Protein AF-E3M6H9-F1 (afdb_monomer)

pLDDT: mean 83.56, std 19.45, range [28.72, 98.56]

Mean predicted aligned error: 9.91 Å

Nearest PDB structures (foldseek):
  7edr-assembly1_A  TM=8.026E-01  e=2.003E-19  Drosophila melanogaster
  8y8y-assembly1_A  TM=7.961E-01  e=5.128E-19  Homo sapiens
  8cis-assembly1_A  TM=8.009E-01  e=2.549E-18  Homo sapiens
  4rm8-assembly2_B  TM=7.879E-01  e=5.527E-18  Homo sapiens
  7byj-assembly1_A  TM=6.662E-01  e=2.025E-10  Homo sapiens

Foldseek 3Di:
DDDPPPPPPDPPAAWEWEQELVRDIDIGRADQQDFQLNVLVVVCVVLVHDPVLSLQKFKWAADPVRDIFTDDRRDRVQVVLVPDPDPRSYHYMYMAGLADDLALVVPDDLSSLVSLLSRLLVCQLVVLQADDLLLNLLLLLLQLLQPPLVDDLVCQLVSSCVSRVDPHDVVNCVPDPPVVSSVSSVVNNVVNSPDDNSVSSNVSLVSSSVFPSRAWDWAWWAWPVRAIWIFIAGQQFTFIAHPDPPDRSRDGQKGQGLVFFDDWDDDWQKIKTKGFDQPPDVPDPPRVPNICSVPCPVVVVVVPDPPDDDDDDDDDDPDDDGDIDMIMIGHPGSSSRVRSRVSNVSSSVVNVVVVVVVD

Solvent-accessible surface area (backbone atoms only — not comparable to full-atom values): 20680 Å² total; per-residue (Å²): 138,80,82,88,79,74,75,75,75,75,80,73,72,36,30,35,39,38,36,42,52,87,76,47,74,49,79,43,79,53,46,94,76,44,28,43,44,60,51,50,50,54,50,29,62,75,58,67,45,53,84,82,57,48,73,29,47,44,48,25,36,65,50,98,83,71,48,77,37,75,57,58,49,85,43,41,52,40,61,53,45,71,70,42,97,51,95,81,37,66,41,65,34,37,46,40,74,67,56,52,70,94,46,72,82,78,54,85,49,70,54,55,52,52,42,51,39,36,42,52,49,53,30,43,52,71,59,54,46,37,63,56,66,70,58,45,35,44,46,53,12,33,49,31,28,63,76,41,60,85,65,46,83,94,45,37,67,59,44,47,43,71,76,36,78,48,77,75,53,68,79,49,56,76,77,40,56,74,69,58,49,47,52,52,18,51,62,47,20,68,59,40,51,74,47,57,57,69,56,37,45,49,51,42,46,63,56,46,59,73,26,84,30,51,58,36,52,77,39,70,31,22,42,82,86,65,46,58,28,31,48,26,43,29,60,66,26,43,34,33,26,64,68,49,99,88,54,71,65,51,54,53,59,38,49,45,42,50,92,47,52,75,49,79,48,71,54,67,33,38,33,33,44,28,29,60,54,78,78,86,58,99,83,54,100,77,64,83,63,78,60,46,57,74,74,48,72,69,55,56,54,55,70,68,36,98,82,61,83,79,84,84,80,87,76,92,70,98,77,73,72,74,56,74,44,76,51,51,31,39,33,90,39,46,68,55,24,51,36,54,49,55,50,49,53,51,36,47,50,53,45,50,54,55,55,58,76,74,106

Radius of gyration: 24.36 Å; Cα contacts (8 Å, |Δi|>4): 522; chains: 1; bounding box: 45×106×65 Å

Structure (mmCIF, N/CA/C/O backbone):
data_AF-E3M6H9-F1
#
_entry.id   AF-E3M6H9-F1
#
loop_
_atom_site.group_PDB
_atom_site.id
_atom_site.type_symbol
_atom_site.label_atom_id
_atom_site.label_alt_id
_atom_site.label_comp_id
_atom_site.label_asym_id
_atom_site.label_entity_id
_atom_site.label_seq_id
_atom_site.pdbx_PDB_ins_code
_atom_site.Cartn_x
_atom_site.Cartn_y
_atom_site.Cartn_z
_atom_site.occupancy
_atom_site.B_iso_or_equiv
_atom_site.auth_seq_id
_atom_site.auth_comp_id
_atom_site.auth_asym_id
_atom_site.auth_atom_id
_atom_site.pdbx_PDB_model_num
ATOM 1 N N . MET A 1 1 ? 13.140 -62.092 0.049 1.00 37.16 1 MET A N 1
ATOM 2 C CA . MET A 1 1 ? 12.398 -61.365 1.098 1.00 37.16 1 MET A CA 1
ATOM 3 C C . MET A 1 1 ? 12.628 -59.885 0.862 1.00 37.16 1 MET A C 1
ATOM 5 O O . MET A 1 1 ? 13.724 -59.409 1.115 1.00 37.16 1 MET A O 1
ATOM 9 N N . GLY A 1 2 ? 11.665 -59.217 0.226 1.00 38.91 2 GLY A N 1
ATOM 10 C CA . GLY A 1 2 ? 11.700 -57.773 -0.004 1.00 38.91 2 GLY A CA 1
ATOM 11 C C . GLY A 1 2 ? 11.025 -57.068 1.165 1.00 38.91 2 GLY A C 1
ATOM 12 O O . GLY A 1 2 ? 9.954 -57.488 1.594 1.00 38.91 2 GLY A O 1
ATOM 13 N N . ASP A 1 3 ? 11.691 -56.054 1.693 1.00 38.50 3 ASP A N 1
ATOM 14 C CA . ASP A 1 3 ? 11.260 -55.252 2.833 1.00 38.50 3 ASP A CA 1
ATOM 15 C C . ASP A 1 3 ? 9.928 -54.521 2.520 1.00 38.50 3 ASP A C 1
ATOM 17 O O . ASP A 1 3 ? 9.874 -53.777 1.535 1.00 38.50 3 ASP A O 1
ATOM 21 N N . PRO A 1 4 ? 8.830 -54.723 3.282 1.00 45.41 4 PRO A N 1
ATOM 22 C CA . PRO A 1 4 ? 7.506 -54.201 2.929 1.00 45.41 4 PRO A CA 1
ATOM 23 C C . PRO A 1 4 ? 7.268 -52.738 3.347 1.00 45.41 4 PRO A C 1
ATOM 25 O O . PRO A 1 4 ? 6.178 -52.216 3.131 1.00 45.41 4 PRO A O 1
ATOM 28 N N . ASN A 1 5 ? 8.269 -52.037 3.890 1.00 42.00 5 ASN A N 1
ATOM 29 C CA . ASN A 1 5 ? 8.125 -50.669 4.405 1.00 42.00 5 ASN A CA 1
ATOM 30 C C . ASN A 1 5 ? 8.791 -49.589 3.536 1.00 42.00 5 ASN A C 1
ATOM 32 O O . ASN A 1 5 ? 9.413 -48.654 4.038 1.00 42.00 5 ASN A O 1
ATOM 36 N N . ARG A 1 6 ? 8.596 -49.646 2.213 1.00 39.31 6 ARG A N 1
ATOM 37 C CA . ARG A 1 6 ? 8.718 -48.443 1.372 1.00 39.31 6 ARG A CA 1
ATOM 38 C C . ARG A 1 6 ? 7.368 -47.731 1.347 1.00 39.31 6 ARG A C 1
ATOM 40 O O . ARG A 1 6 ? 6.597 -47.847 0.399 1.00 39.31 6 ARG A O 1
ATOM 47 N N . THR A 1 7 ? 7.078 -46.989 2.412 1.00 36.66 7 THR A N 1
ATOM 48 C CA . THR A 1 7 ? 6.058 -45.942 2.365 1.00 36.66 7 THR A CA 1
ATOM 49 C C . THR A 1 7 ? 6.482 -44.941 1.295 1.00 36.66 7 THR A C 1
ATOM 51 O O . THR A 1 7 ? 7.426 -44.170 1.456 1.00 36.66 7 THR A O 1
ATOM 54 N N . VAL A 1 8 ? 5.812 -45.004 0.145 1.00 38.44 8 VAL A N 1
ATOM 55 C CA . VAL A 1 8 ? 5.865 -43.967 -0.883 1.00 38.44 8 VAL A CA 1
ATOM 56 C C . VAL A 1 8 ? 5.484 -42.666 -0.185 1.00 38.44 8 VAL A C 1
ATOM 58 O O . VAL A 1 8 ? 4.338 -42.502 0.236 1.00 38.44 8 VAL A O 1
ATOM 61 N N . SER A 1 9 ? 6.443 -41.757 0.006 1.00 39.88 9 SER A N 1
ATOM 62 C CA . SER A 1 9 ? 6.119 -40.415 0.470 1.00 39.88 9 SER A CA 1
ATOM 63 C C . SER A 1 9 ? 5.212 -39.801 -0.591 1.00 39.88 9 SER A C 1
ATOM 65 O O . SER A 1 9 ? 5.613 -39.584 -1.734 1.00 39.88 9 SER A O 1
ATOM 67 N N . ALA A 1 10 ? 3.937 -39.607 -0.251 1.00 43.81 10 ALA A N 1
ATOM 68 C CA . ALA A 1 10 ? 3.003 -38.928 -1.130 1.00 43.81 10 ALA A CA 1
ATOM 69 C C . ALA A 1 10 ? 3.618 -37.570 -1.487 1.00 43.81 10 ALA A C 1
ATOM 71 O O . ALA A 1 10 ? 3.831 -36.738 -0.601 1.00 43.81 10 ALA A O 1
ATOM 72 N N . SER A 1 11 ? 3.955 -37.364 -2.764 1.00 55.62 11 SER A N 1
ATOM 73 C CA . SER A 1 11 ? 4.494 -36.100 -3.258 1.00 55.62 11 SER A CA 1
ATOM 74 C C . SER A 1 11 ? 3.488 -35.003 -2.916 1.00 55.62 11 SER A C 1
ATOM 76 O O . SER A 1 11 ? 2.417 -34.910 -3.527 1.00 55.62 11 SER A O 1
ATOM 78 N N . ARG A 1 12 ? 3.776 -34.226 -1.871 1.00 69.12 12 ARG A N 1
ATOM 79 C CA . ARG A 1 12 ? 2.863 -33.207 -1.363 1.00 69.12 12 ARG A CA 1
ATOM 80 C C . ARG A 1 12 ? 2.729 -32.158 -2.462 1.00 69.12 12 ARG A C 1
ATOM 82 O O . ARG A 1 12 ? 3.711 -31.504 -2.801 1.00 69.12 12 ARG A O 1
ATOM 89 N N . ARG A 1 13 ? 1.543 -32.060 -3.074 1.00 78.00 13 ARG A N 1
ATOM 90 C CA . ARG A 1 13 ? 1.301 -31.090 -4.151 1.00 78.00 13 ARG A CA 1
ATOM 91 C C . ARG A 1 13 ? 1.641 -29.686 -3.643 1.00 78.00 13 ARG A C 1
ATOM 93 O O . ARG A 1 13 ? 1.276 -29.385 -2.501 1.00 78.00 13 ARG A O 1
ATOM 100 N N . PRO A 1 14 ? 2.322 -28.855 -4.450 1.00 88.00 14 PRO A N 1
ATOM 101 C CA . PRO A 1 14 ? 2.662 -27.503 -4.043 1.00 88.00 14 PRO A CA 1
ATOM 102 C C . PRO A 1 14 ? 1.388 -26.703 -3.771 1.00 88.00 14 PRO A C 1
ATOM 104 O O . PRO A 1 14 ? 0.331 -26.962 -4.354 1.00 88.00 14 PRO A O 1
ATOM 107 N N . LYS A 1 15 ? 1.473 -25.755 -2.842 1.00 91.62 15 LYS A N 1
ATOM 108 C CA . LYS A 1 15 ? 0.324 -24.983 -2.359 1.00 91.62 15 LYS A CA 1
ATOM 109 C C . LYS A 1 15 ? 0.660 -23.502 -2.277 1.00 91.62 15 LYS A C 1
ATOM 111 O O . LYS A 1 15 ? 1.818 -23.150 -2.083 1.00 91.62 15 LYS A O 1
ATOM 116 N N . ALA A 1 16 ? -0.347 -22.646 -2.366 1.00 92.75 16 ALA A N 1
ATOM 117 C CA . ALA A 1 16 ? -0.243 -21.236 -2.025 1.00 92.75 16 ALA A CA 1
ATOM 118 C C . ALA A 1 16 ? -1.131 -20.920 -0.820 1.00 92.75 16 ALA A C 1
ATOM 120 O O . ALA A 1 16 ? -2.287 -21.329 -0.770 1.00 92.75 16 ALA A O 1
ATOM 121 N N . ILE A 1 17 ? -0.581 -20.180 0.136 1.00 94.56 17 ILE A N 1
ATOM 122 C CA . ILE A 1 17 ? -1.314 -19.554 1.231 1.00 94.56 17 ILE A CA 1
ATOM 123 C C . ILE A 1 17 ? -1.482 -18.090 0.847 1.00 94.56 17 ILE A C 1
ATOM 125 O O . ILE A 1 17 ? -0.493 -17.363 0.771 1.00 94.56 17 ILE A O 1
ATOM 129 N N . VAL A 1 18 ? -2.714 -17.657 0.598 1.00 96.44 18 VAL A N 1
ATOM 130 C CA . VAL A 1 18 ? -3.022 -16.255 0.300 1.00 96.44 18 VAL A CA 1
ATOM 131 C C . VAL A 1 18 ? -3.568 -15.605 1.561 1.00 96.44 18 VAL A C 1
ATOM 133 O O . VAL A 1 18 ? -4.616 -16.002 2.067 1.00 96.44 18 VAL A O 1
ATOM 136 N N . ARG A 1 19 ? -2.842 -14.613 2.071 1.00 96.31 19 ARG A N 1
ATOM 137 C CA . ARG A 1 19 ? -3.259 -13.761 3.186 1.00 96.31 19 ARG A CA 1
ATOM 138 C C . ARG A 1 19 ? -4.130 -12.639 2.640 1.00 96.31 19 ARG A C 1
ATOM 140 O O . ARG A 1 19 ? -3.670 -11.854 1.812 1.00 96.31 19 ARG A O 1
ATOM 147 N N . LEU A 1 20 ? -5.380 -12.600 3.075 1.00 96.25 20 LEU A N 1
ATOM 148 C CA . LEU A 1 20 ? -6.361 -11.603 2.671 1.00 96.25 20 LEU A CA 1
ATOM 149 C C . LEU A 1 20 ? -6.266 -10.360 3.562 1.00 96.25 20 LEU A C 1
ATOM 151 O O . LEU A 1 20 ? -5.686 -10.390 4.648 1.00 96.25 20 LEU A O 1
ATOM 155 N N . LEU A 1 21 ? -6.834 -9.255 3.080 1.00 95.19 21 LEU A N 1
ATOM 156 C CA . LEU A 1 21 ? -6.817 -7.973 3.791 1.00 95.19 21 LEU A CA 1
ATOM 157 C C . LEU A 1 21 ? -7.693 -7.983 5.048 1.00 95.19 21 LEU A C 1
ATOM 159 O O . LEU A 1 21 ? -7.389 -7.283 6.001 1.00 95.19 21 LEU A O 1
ATOM 163 N N . ASP A 1 22 ? -8.731 -8.814 5.092 1.00 89.94 22 ASP A N 1
ATOM 164 C CA . ASP A 1 22 ? -9.622 -8.996 6.244 1.00 89.94 22 ASP A CA 1
ATOM 165 C C . ASP A 1 22 ? -9.057 -9.953 7.314 1.00 89.94 22 ASP A C 1
ATOM 167 O O . ASP A 1 22 ? -9.807 -10.508 8.118 1.00 89.94 22 ASP A O 1
ATOM 171 N N . PHE A 1 23 ? -7.735 -10.161 7.315 1.00 87.50 23 PHE A N 1
ATOM 172 C CA . PHE A 1 23 ? -6.988 -11.065 8.198 1.00 87.50 23 PHE A CA 1
ATOM 173 C C . PHE A 1 23 ? -7.289 -12.559 8.015 1.00 87.50 23 PHE A C 1
ATOM 175 O O . PHE A 1 23 ? -6.741 -13.392 8.743 1.00 87.50 23 PHE A O 1
ATOM 182 N N . GLN A 1 24 ? -8.105 -12.932 7.028 1.00 93.19 24 GLN A N 1
ATOM 183 C CA . GLN A 1 24 ? -8.307 -14.331 6.682 1.00 93.19 24 GLN A CA 1
ATOM 184 C C . GLN A 1 24 ? -7.157 -14.873 5.831 1.00 93.19 24 GLN A C 1
ATOM 186 O O . GLN A 1 24 ? -6.379 -14.144 5.216 1.00 93.19 24 GLN A O 1
ATOM 191 N N . GLN A 1 25 ? -7.081 -16.197 5.746 1.00 94.81 25 GLN A N 1
ATOM 192 C CA . GLN A 1 25 ? -6.187 -16.885 4.825 1.00 94.81 25 GLN A CA 1
ATOM 193 C C . GLN A 1 25 ? -6.952 -17.934 4.026 1.00 94.81 25 GLN A C 1
ATOM 195 O O . GLN A 1 25 ? -7.886 -18.560 4.532 1.00 94.81 25 GLN A O 1
ATOM 200 N N . ILE A 1 26 ? -6.548 -18.122 2.775 1.00 94.44 26 ILE A N 1
ATOM 201 C CA . ILE A 1 26 ? -7.012 -19.221 1.930 1.00 94.44 26 ILE A CA 1
ATOM 202 C C . ILE A 1 26 ? -5.822 -20.074 1.513 1.00 94.44 26 ILE A C 1
ATOM 204 O O . ILE A 1 26 ? -4.750 -19.561 1.191 1.00 94.44 26 ILE A O 1
ATOM 208 N N . GLU A 1 27 ? -6.015 -21.386 1.531 1.00 94.44 27 GLU A N 1
ATOM 209 C CA . GLU A 1 27 ? -5.029 -22.351 1.064 1.00 94.44 27 GLU A CA 1
ATOM 210 C C . GLU A 1 27 ? -5.497 -22.918 -0.272 1.00 94.44 27 GLU A C 1
ATOM 212 O O . GLU A 1 27 ? -6.597 -23.460 -0.378 1.00 94.44 27 GLU A O 1
ATOM 217 N N . ILE A 1 28 ? -4.659 -22.789 -1.296 1.00 92.38 28 ILE A N 1
ATOM 218 C CA . ILE A 1 28 ? -4.958 -23.239 -2.652 1.00 92.38 28 ILE A CA 1
ATOM 219 C C . ILE A 1 28 ? -3.919 -24.271 -3.067 1.00 92.38 28 ILE A C 1
ATOM 221 O O . ILE A 1 28 ? -2.712 -24.044 -2.969 1.00 92.38 28 ILE A O 1
ATOM 225 N N . VAL A 1 29 ? -4.384 -25.419 -3.553 1.00 91.62 29 VAL A N 1
ATOM 226 C CA . VAL A 1 29 ? -3.511 -26.432 -4.153 1.00 91.62 29 VAL A CA 1
ATOM 227 C C . VAL A 1 29 ? -3.170 -26.002 -5.575 1.00 91.62 29 VAL A C 1
ATOM 229 O O . VAL A 1 29 ? -4.063 -25.750 -6.381 1.00 91.62 29 VAL A O 1
ATOM 232 N N . LEU A 1 30 ? -1.879 -25.930 -5.891 1.00 90.56 30 LEU A N 1
ATOM 233 C CA . LEU A 1 30 ? -1.413 -25.432 -7.179 1.00 90.56 30 LEU A CA 1
ATOM 234 C C . LEU A 1 30 ? -1.476 -26.526 -8.247 1.00 90.56 30 LEU A C 1
ATOM 236 O O . LEU A 1 30 ? -0.983 -27.640 -8.053 1.00 90.56 30 LEU A O 1
ATOM 240 N N . HIS A 1 31 ? -2.040 -26.177 -9.401 1.00 88.00 31 HIS A N 1
ATOM 241 C CA . HIS A 1 31 ? -1.965 -26.960 -10.633 1.00 88.00 31 HIS A CA 1
ATOM 242 C C . HIS A 1 31 ? -1.252 -26.156 -11.729 1.00 88.00 31 HIS A C 1
ATOM 244 O O . HIS A 1 31 ? -1.144 -24.934 -11.647 1.00 88.00 31 HIS A O 1
ATOM 250 N N . SER A 1 32 ? -0.790 -26.832 -12.782 1.00 86.88 32 SER A N 1
ATOM 251 C CA . SER A 1 32 ? 0.106 -26.278 -13.816 1.00 86.88 32 SER A CA 1
ATOM 252 C C . SER A 1 32 ? -0.463 -25.139 -14.674 1.00 86.88 32 SER A C 1
ATOM 254 O O . SER A 1 32 ? 0.246 -24.598 -15.511 1.00 86.88 32 SER A O 1
ATOM 256 N N . ARG A 1 33 ? -1.741 -24.790 -14.506 1.00 91.06 33 ARG A N 1
ATOM 257 C CA . ARG A 1 33 ? -2.425 -23.725 -15.262 1.00 91.06 33 ARG A CA 1
ATOM 258 C C . ARG A 1 33 ? -3.022 -22.643 -14.369 1.00 91.06 33 ARG A C 1
ATOM 260 O O . ARG A 1 33 ? -3.676 -21.751 -14.886 1.00 91.06 33 ARG A O 1
ATOM 267 N N . LEU A 1 34 ? -2.859 -22.751 -13.049 1.00 93.75 34 LEU A N 1
ATOM 268 C CA . LEU A 1 34 ? -3.463 -21.798 -12.129 1.00 93.75 34 LEU A CA 1
ATOM 269 C C . LEU A 1 34 ? -2.709 -20.472 -12.215 1.00 93.75 34 LEU A C 1
ATOM 271 O O . LEU A 1 34 ? -1.556 -20.386 -11.773 1.00 93.75 34 LEU A O 1
ATOM 275 N N . SER A 1 35 ? -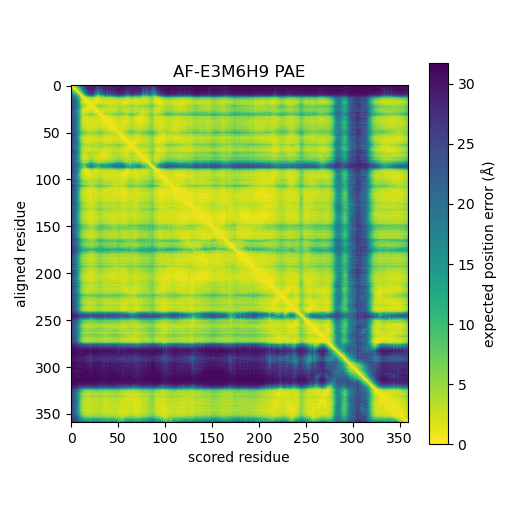3.362 -19.469 -12.790 1.00 95.56 35 SER A N 1
ATOM 276 C CA . SER A 1 35 ? -2.818 -18.123 -12.899 1.00 95.56 35 SER A CA 1
ATOM 277 C C . SER A 1 35 ? -3.119 -17.292 -11.651 1.00 95.56 35 SER A C 1
ATOM 279 O O . SER A 1 35 ? -3.989 -17.624 -10.840 1.00 95.56 35 SER A O 1
ATOM 281 N N . VAL A 1 36 ? -2.402 -16.184 -11.490 1.00 95.06 36 VAL A N 1
ATOM 282 C CA . VAL A 1 36 ? -2.691 -15.186 -10.452 1.00 95.06 36 VAL A CA 1
ATOM 283 C C . VAL A 1 36 ? -4.066 -14.557 -10.666 1.00 95.06 36 VAL A C 1
ATOM 285 O O . VAL A 1 36 ? -4.767 -14.306 -9.687 1.00 95.06 36 VAL A O 1
ATOM 288 N N . GLU A 1 37 ? -4.476 -14.346 -11.918 1.00 95.38 37 GLU A N 1
ATOM 289 C CA . GLU A 1 37 ? -5.798 -13.814 -12.257 1.00 95.38 37 GLU A CA 1
ATOM 290 C C . GLU A 1 37 ? -6.934 -14.736 -11.786 1.00 95.38 37 GLU A C 1
ATOM 292 O O . GLU A 1 37 ? -7.912 -14.265 -11.207 1.00 95.38 37 GLU A O 1
ATOM 297 N N . ASP A 1 38 ? -6.782 -16.054 -11.942 1.00 95.00 38 ASP A N 1
ATOM 298 C CA . ASP A 1 38 ? -7.775 -17.022 -11.459 1.00 95.00 38 ASP A CA 1
ATOM 299 C C . ASP A 1 38 ? -7.912 -16.984 -9.932 1.00 95.00 38 ASP A C 1
ATOM 301 O O . ASP A 1 38 ? -9.019 -17.046 -9.394 1.00 95.00 38 ASP A O 1
ATOM 305 N N . VAL A 1 39 ? -6.790 -16.831 -9.221 1.00 95.25 39 VAL A N 1
ATOM 306 C CA . VAL A 1 39 ? -6.804 -16.680 -7.761 1.00 95.25 39 VAL A CA 1
ATOM 307 C C . VAL A 1 39 ? -7.423 -15.348 -7.347 1.00 95.25 39 VAL A C 1
ATOM 309 O O . VAL A 1 39 ? -8.196 -15.319 -6.394 1.00 95.25 39 VAL A O 1
ATOM 312 N N . LEU A 1 40 ? -7.137 -14.255 -8.058 1.00 95.19 40 LEU A N 1
ATOM 313 C CA . LEU A 1 40 ? -7.762 -12.955 -7.801 1.00 95.19 40 LEU A CA 1
ATOM 314 C C . LEU A 1 40 ? -9.279 -12.997 -7.997 1.00 95.19 40 LEU A C 1
ATOM 316 O O . LEU A 1 40 ? -10.003 -12.413 -7.191 1.00 95.19 40 LEU A O 1
ATOM 320 N N . ARG A 1 41 ? -9.770 -13.722 -9.008 1.00 94.19 41 ARG A N 1
ATOM 321 C CA . ARG A 1 41 ? -11.209 -13.931 -9.225 1.00 94.19 41 ARG A CA 1
ATOM 322 C C . ARG A 1 41 ? -11.848 -14.661 -8.042 1.00 94.19 41 ARG A C 1
ATOM 324 O O . ARG A 1 41 ? -12.826 -14.170 -7.488 1.00 94.19 41 ARG A O 1
ATOM 331 N N . LEU A 1 42 ? -11.229 -15.750 -7.581 1.00 93.94 42 LEU A N 1
ATOM 332 C CA . LEU A 1 42 ? -11.685 -16.499 -6.403 1.00 93.94 42 LEU A CA 1
ATOM 333 C C . LEU A 1 42 ? -11.669 -15.646 -5.123 1.00 93.94 42 LEU A C 1
ATOM 335 O O . LEU A 1 42 ? -12.593 -15.713 -4.314 1.00 93.94 42 LEU A O 1
ATOM 339 N N . VAL A 1 43 ? -10.629 -14.830 -4.931 1.00 94.75 43 VAL A N 1
ATOM 340 C CA . VAL A 1 43 ? -10.551 -13.884 -3.807 1.00 94.75 43 VAL A CA 1
ATOM 341 C C . VAL A 1 43 ? -11.652 -12.826 -3.898 1.00 94.75 43 VAL A C 1
ATOM 343 O O . VAL A 1 43 ? -12.273 -12.522 -2.883 1.00 94.75 43 VAL A O 1
ATOM 346 N N . SER A 1 44 ? -11.929 -12.303 -5.094 1.00 94.00 44 SER A N 1
ATOM 347 C CA . SER A 1 44 ? -12.968 -11.289 -5.312 1.00 94.00 44 SER A CA 1
ATOM 348 C C . SER A 1 44 ? -14.361 -11.824 -4.996 1.00 94.00 44 SER A C 1
ATOM 350 O O . SER A 1 44 ? -15.126 -11.150 -4.313 1.00 94.00 44 SER A O 1
ATOM 352 N N . GLU A 1 45 ? -14.664 -13.054 -5.419 1.00 92.50 45 GLU A N 1
ATOM 353 C CA . GLU A 1 45 ? -15.920 -13.734 -5.086 1.00 92.50 45 GLU A CA 1
ATOM 354 C C . GLU A 1 45 ? -16.053 -13.949 -3.575 1.00 92.50 45 GLU A C 1
ATOM 356 O O . GLU A 1 45 ? -17.084 -13.625 -2.990 1.00 92.50 45 GLU A O 1
ATOM 361 N N . LYS A 1 46 ? -14.988 -14.431 -2.918 1.00 92.62 46 LYS A N 1
ATOM 362 C CA . LYS A 1 46 ? -14.984 -14.665 -1.467 1.00 92.62 46 LYS A CA 1
ATOM 363 C C . LYS A 1 46 ? -15.182 -13.379 -0.655 1.00 92.62 46 LYS A C 1
ATOM 365 O O . LYS A 1 46 ? -15.767 -13.429 0.423 1.00 92.62 46 LYS A O 1
ATOM 370 N N . LEU A 1 47 ? -14.649 -12.259 -1.136 1.00 92.88 47 LEU A N 1
ATOM 371 C CA . LEU A 1 47 ? -14.724 -10.956 -0.471 1.00 92.88 47 LEU A CA 1
ATOM 372 C C . LEU A 1 47 ? -15.944 -10.126 -0.909 1.00 92.88 47 LEU A C 1
ATOM 374 O O . LEU A 1 47 ? -16.042 -8.961 -0.524 1.00 92.88 47 LEU A O 1
ATOM 378 N N . GLU A 1 48 ? -16.855 -10.713 -1.697 1.00 91.94 48 GLU A N 1
ATOM 379 C CA . GLU A 1 48 ? -18.073 -10.067 -2.208 1.00 91.94 48 GLU A CA 1
ATOM 380 C C . GLU A 1 48 ? -17.775 -8.734 -2.919 1.00 91.94 48 GLU A C 1
ATOM 382 O O . GLU A 1 48 ? -18.485 -7.737 -2.764 1.00 91.94 48 GLU A O 1
ATOM 387 N N . LEU A 1 49 ? -16.681 -8.699 -3.686 1.00 91.44 49 LEU A N 1
ATOM 388 C CA . LEU A 1 49 ? -16.285 -7.519 -4.445 1.00 91.44 49 LEU A CA 1
ATOM 389 C C . LEU A 1 49 ? -17.122 -7.385 -5.713 1.00 91.44 49 LEU A C 1
ATOM 391 O O . LEU A 1 49 ? -17.410 -8.362 -6.407 1.00 91.44 49 LEU A O 1
ATOM 395 N N . SER A 1 50 ? -17.470 -6.146 -6.053 1.00 89.12 50 SER A N 1
ATOM 396 C CA . SER A 1 50 ? -18.060 -5.858 -7.354 1.00 89.12 50 SER A CA 1
ATOM 397 C C . SER A 1 50 ? -17.030 -6.103 -8.461 1.00 89.12 50 SER A C 1
ATOM 399 O O . SER A 1 50 ? -15.823 -5.925 -8.273 1.00 89.12 50 SER A O 1
ATOM 401 N N . PHE A 1 51 ? -17.507 -6.467 -9.652 1.00 84.81 51 PHE A N 1
ATOM 402 C CA . PHE A 1 51 ? -16.631 -6.651 -10.812 1.00 84.81 51 PHE A CA 1
ATOM 403 C C . PHE A 1 51 ? -15.846 -5.375 -11.158 1.00 84.81 51 PHE A C 1
ATOM 405 O O . PHE A 1 51 ? -14.703 -5.459 -11.590 1.00 84.81 51 PHE A O 1
ATOM 412 N N . SER A 1 52 ? -16.432 -4.193 -10.936 1.00 86.44 52 SER A N 1
ATOM 413 C CA . SER A 1 52 ? -15.744 -2.918 -11.153 1.00 86.44 52 SER A CA 1
ATOM 414 C C . SER A 1 52 ? -14.639 -2.659 -10.134 1.00 86.44 52 SER A C 1
ATOM 416 O O . SER A 1 52 ? -13.659 -2.011 -10.478 1.00 86.44 52 SER A O 1
ATOM 418 N N . ASP A 1 53 ? -14.776 -3.131 -8.895 1.00 90.12 53 ASP A N 1
ATOM 419 C CA . ASP A 1 53 ? -13.830 -2.815 -7.823 1.00 90.12 53 ASP A CA 1
ATOM 420 C C . ASP A 1 53 ? -12.695 -3.840 -7.716 1.00 90.12 53 ASP A C 1
ATOM 422 O O . ASP A 1 53 ? -11.648 -3.532 -7.146 1.00 90.12 53 ASP A O 1
ATOM 426 N N . SER A 1 54 ? -12.849 -5.036 -8.297 1.00 90.31 54 SER A N 1
ATOM 427 C CA . SER A 1 54 ? -11.796 -6.065 -8.303 1.00 90.31 54 SER A CA 1
ATOM 428 C C . SER A 1 54 ? -10.485 -5.559 -8.919 1.00 90.31 54 SER A C 1
ATOM 430 O O . SER A 1 54 ? -9.407 -5.957 -8.478 1.00 90.31 54 SER A O 1
ATOM 432 N N . GLN A 1 55 ? -10.565 -4.613 -9.864 1.00 91.38 55 GLN A N 1
ATOM 433 C CA . GLN A 1 55 ? -9.403 -3.993 -10.502 1.00 91.38 55 GLN A CA 1
ATOM 434 C C . GLN A 1 55 ? -8.469 -3.297 -9.504 1.00 91.38 55 GLN A C 1
ATOM 436 O O . GLN A 1 55 ? -7.270 -3.239 -9.754 1.00 91.38 55 GLN A O 1
ATOM 441 N N . TYR A 1 56 ? -8.984 -2.792 -8.371 1.00 95.31 56 TYR A N 1
ATOM 442 C CA . TYR A 1 56 ? -8.177 -2.083 -7.373 1.00 95.31 56 TYR A CA 1
ATOM 443 C C . TYR A 1 56 ? -7.180 -2.994 -6.662 1.00 95.31 56 TYR A C 1
ATOM 445 O O . TYR A 1 56 ? -6.224 -2.496 -6.063 1.00 95.31 56 TYR A O 1
ATOM 453 N N . PHE A 1 57 ? -7.378 -4.310 -6.713 1.00 96.19 57 PHE A N 1
ATOM 454 C CA . PHE A 1 57 ? -6.641 -5.267 -5.906 1.00 96.19 57 PHE A CA 1
ATOM 455 C C . PHE A 1 57 ? -5.653 -6.094 -6.721 1.00 96.19 57 PHE A C 1
ATOM 457 O O . PHE A 1 57 ? -5.800 -6.311 -7.920 1.00 96.19 57 PHE A O 1
ATOM 464 N N . CYS A 1 58 ? -4.605 -6.567 -6.052 1.00 96.56 58 CYS A N 1
ATOM 465 C CA . CYS A 1 58 ? -3.625 -7.457 -6.654 1.00 96.56 58 CYS A CA 1
ATOM 466 C C . CYS A 1 58 ? -2.957 -8.338 -5.593 1.00 96.56 58 CYS A C 1
ATOM 468 O O . CYS A 1 58 ? -3.022 -8.059 -4.392 1.00 96.56 58 CYS A O 1
ATOM 470 N N . LEU A 1 59 ? -2.284 -9.396 -6.045 1.00 96.75 59 LEU A N 1
ATOM 471 C CA . LEU A 1 59 ? -1.451 -10.241 -5.200 1.00 96.75 59 LEU A CA 1
ATOM 472 C C . LEU A 1 59 ? 0.018 -9.840 -5.314 1.00 96.75 59 LEU A C 1
ATOM 474 O O . LEU A 1 59 ? 0.504 -9.406 -6.362 1.00 96.75 59 LEU A O 1
ATOM 478 N N . GLY A 1 60 ? 0.746 -10.047 -4.228 1.00 95.56 60 GLY A N 1
ATOM 479 C CA . GLY A 1 60 ? 2.197 -10.004 -4.227 1.00 95.56 60 GLY A CA 1
ATOM 480 C C . GLY A 1 60 ? 2.790 -11.002 -3.251 1.00 95.56 60 GLY A C 1
ATOM 481 O O . GLY A 1 60 ? 2.074 -11.703 -2.537 1.00 95.56 60 GLY A O 1
ATOM 482 N N . PHE A 1 61 ? 4.112 -11.070 -3.231 1.00 93.50 61 PHE A N 1
ATOM 483 C CA . PHE A 1 61 ? 4.864 -11.834 -2.245 1.00 93.50 61 PHE A CA 1
ATOM 484 C C . PHE A 1 61 ? 6.026 -10.997 -1.721 1.00 93.50 61 PHE A C 1
ATOM 486 O O . PHE A 1 61 ? 6.488 -10.068 -2.383 1.00 93.50 61 PHE A O 1
ATOM 493 N N . THR A 1 62 ? 6.509 -11.348 -0.538 1.00 91.88 62 THR A N 1
ATOM 494 C CA . THR A 1 62 ? 7.710 -10.751 0.042 1.00 91.88 62 THR A CA 1
ATOM 495 C C . THR A 1 62 ? 8.855 -11.749 -0.075 1.00 91.88 62 THR A C 1
ATOM 497 O O . THR A 1 62 ? 8.685 -12.919 0.271 1.00 91.88 62 THR A O 1
ATOM 500 N N . ASP A 1 63 ? 9.997 -11.310 -0.605 1.00 88.88 63 ASP A N 1
ATOM 501 C CA . ASP A 1 63 ? 11.194 -12.144 -0.707 1.00 88.88 63 ASP A CA 1
ATOM 502 C C . ASP A 1 63 ? 11.911 -12.296 0.651 1.00 88.88 63 ASP A C 1
ATOM 504 O O . ASP A 1 63 ? 11.547 -11.696 1.664 1.00 88.88 63 ASP A O 1
ATOM 508 N N . ASN A 1 64 ? 12.976 -13.097 0.678 1.00 86.56 64 ASN A N 1
ATOM 509 C CA . ASN A 1 64 ? 13.768 -13.323 1.892 1.00 86.56 64 ASN A CA 1
ATOM 510 C C . ASN A 1 64 ? 14.557 -12.078 2.347 1.00 86.56 64 ASN A C 1
ATOM 512 O O . ASN A 1 64 ? 15.134 -12.085 3.432 1.00 86.56 64 ASN A O 1
ATOM 516 N N . LEU A 1 65 ? 14.620 -11.034 1.515 1.00 89.00 65 LEU A N 1
ATOM 517 C CA . LEU A 1 65 ? 15.247 -9.747 1.807 1.00 89.00 65 LEU A CA 1
ATOM 518 C C . LEU A 1 65 ? 14.215 -8.703 2.269 1.00 89.00 65 LEU A C 1
ATOM 520 O O . LEU A 1 65 ? 14.562 -7.533 2.412 1.00 89.00 65 LEU A O 1
ATOM 524 N N . ASN A 1 66 ? 12.969 -9.118 2.527 1.00 89.19 66 ASN A N 1
ATOM 525 C CA . ASN A 1 66 ? 11.837 -8.260 2.873 1.00 89.19 66 ASN A CA 1
ATOM 526 C C . ASN A 1 66 ? 11.438 -7.253 1.781 1.00 89.19 66 ASN A C 1
ATOM 528 O O . ASN A 1 66 ? 10.777 -6.255 2.070 1.00 89.19 66 ASN A O 1
ATOM 532 N N . HIS A 1 67 ? 11.771 -7.516 0.518 1.00 91.00 67 HIS A N 1
ATOM 533 C CA . HIS A 1 67 ? 11.255 -6.739 -0.600 1.00 91.00 67 HIS A CA 1
ATOM 534 C C . HIS A 1 67 ? 9.915 -7.291 -1.069 1.00 91.00 67 HIS A C 1
ATOM 536 O O . HIS A 1 67 ? 9.746 -8.492 -1.280 1.00 91.00 67 HIS A O 1
ATOM 542 N N . PHE A 1 68 ? 8.957 -6.391 -1.261 1.00 93.06 68 PHE A N 1
ATOM 543 C CA . PHE A 1 68 ? 7.649 -6.737 -1.790 1.00 93.06 68 PHE A CA 1
ATOM 544 C C . PHE A 1 68 ? 7.651 -6.750 -3.323 1.00 93.06 68 PHE A C 1
ATOM 546 O O . PHE A 1 68 ? 8.120 -5.806 -3.964 1.00 93.06 68 PHE A O 1
ATOM 553 N N . HIS A 1 69 ? 7.055 -7.789 -3.905 1.00 94.25 69 HIS A N 1
ATOM 554 C CA . HIS A 1 69 ? 6.965 -8.027 -5.339 1.00 94.25 69 HIS A CA 1
ATOM 555 C C . HIS A 1 69 ? 5.515 -8.227 -5.772 1.00 94.25 69 HIS A C 1
ATOM 557 O O . HIS A 1 69 ? 4.851 -9.161 -5.325 1.00 94.25 69 HIS A O 1
ATOM 563 N N . TRP A 1 70 ? 5.030 -7.370 -6.673 1.00 95.56 70 TRP A N 1
ATOM 564 C CA . TRP A 1 70 ? 3.732 -7.560 -7.319 1.00 95.56 70 TRP A CA 1
ATOM 565 C C . TRP A 1 70 ? 3.773 -8.731 -8.292 1.00 95.56 70 TRP A C 1
ATOM 567 O O . TRP A 1 70 ? 4.761 -8.923 -9.006 1.00 95.56 70 TRP A O 1
ATOM 577 N N . LEU A 1 71 ? 2.667 -9.463 -8.361 1.00 94.38 71 LEU A N 1
ATOM 578 C CA . LEU A 1 71 ? 2.457 -10.493 -9.362 1.00 94.38 71 LEU A CA 1
ATOM 579 C C . LEU A 1 71 ? 1.589 -9.960 -10.497 1.00 94.38 71 LEU A C 1
ATOM 581 O O . LEU A 1 71 ? 0.605 -9.259 -10.272 1.00 94.38 71 LEU A O 1
ATOM 585 N N . ASP A 1 72 ? 1.976 -10.286 -11.726 1.00 91.44 72 ASP A N 1
ATOM 586 C CA . ASP A 1 72 ? 1.130 -10.047 -12.890 1.00 91.44 72 ASP A CA 1
ATOM 587 C C . ASP A 1 72 ? 0.063 -11.145 -13.001 1.00 91.44 72 ASP A C 1
ATOM 589 O O . ASP A 1 72 ? 0.315 -12.288 -12.616 1.00 91.44 72 ASP A O 1
ATOM 593 N N . GLY A 1 73 ? -1.112 -10.810 -13.540 1.00 90.31 73 GLY A N 1
ATOM 594 C CA . GLY A 1 73 ? -2.247 -11.736 -13.644 1.00 90.31 73 GLY A CA 1
ATOM 595 C C . GLY A 1 73 ? -1.911 -12.996 -14.446 1.00 90.31 73 GLY A C 1
ATOM 596 O O . GLY A 1 73 ? -2.341 -14.090 -14.087 1.00 90.31 73 GLY A O 1
ATOM 597 N N . SER A 1 74 ? -1.048 -12.850 -15.457 1.00 92.62 74 SER A N 1
ATOM 598 C CA . SER A 1 74 ? -0.594 -13.931 -16.339 1.00 92.62 74 SER A CA 1
ATOM 599 C C . SER A 1 74 ? 0.361 -14.938 -15.683 1.00 92.62 74 SER A C 1
ATOM 601 O O . SER A 1 74 ? 0.633 -15.995 -16.257 1.00 92.62 74 SER A O 1
ATOM 603 N N . VAL A 1 75 ? 0.895 -14.636 -14.493 1.00 92.56 75 VAL A N 1
ATOM 604 C CA . VAL A 1 75 ? 1.881 -15.496 -13.828 1.00 92.56 75 VAL A CA 1
ATOM 605 C C . VAL A 1 75 ? 1.232 -16.803 -13.392 1.00 92.56 75 VAL A C 1
ATOM 607 O O . VAL A 1 75 ? 0.255 -16.812 -12.644 1.00 92.56 75 VAL A O 1
ATOM 610 N N . ILE A 1 76 ? 1.835 -17.919 -13.800 1.00 93.25 76 ILE A N 1
ATOM 611 C CA . ILE A 1 76 ? 1.454 -19.253 -13.342 1.00 93.25 76 ILE A CA 1
ATOM 612 C C . ILE A 1 76 ? 2.105 -19.528 -11.985 1.00 93.25 76 ILE A C 1
ATOM 614 O O . ILE A 1 76 ? 3.330 -19.536 -11.841 1.00 93.25 76 ILE A O 1
ATOM 618 N N . LEU A 1 77 ? 1.278 -19.782 -10.969 1.00 90.12 77 LEU A N 1
ATOM 619 C CA . LEU A 1 77 ? 1.744 -19.950 -9.589 1.00 90.12 77 LEU A CA 1
ATOM 620 C C . LEU A 1 77 ? 2.607 -21.199 -9.393 1.00 90.12 77 LEU A C 1
ATOM 622 O O . LEU A 1 77 ? 3.497 -21.208 -8.544 1.00 90.12 77 LEU A O 1
ATOM 626 N N . TYR A 1 78 ? 2.356 -22.249 -10.178 1.00 87.12 78 TYR A N 1
ATOM 627 C CA . TYR A 1 78 ? 3.156 -23.471 -10.144 1.00 87.12 78 TYR A CA 1
ATOM 628 C C . TYR A 1 78 ? 4.620 -23.198 -10.532 1.00 87.12 78 TYR A C 1
ATOM 630 O O . TYR A 1 78 ? 5.535 -23.613 -9.818 1.00 87.12 78 TYR A O 1
ATOM 638 N N . ASP A 1 79 ? 4.836 -22.431 -11.604 1.00 86.38 79 ASP A N 1
ATOM 639 C CA . ASP A 1 79 ? 6.170 -22.062 -12.090 1.00 86.38 79 ASP A CA 1
ATOM 640 C C . ASP A 1 79 ? 6.867 -21.109 -11.118 1.00 86.38 79 ASP A C 1
ATOM 642 O O . ASP A 1 79 ? 8.064 -21.237 -10.851 1.00 86.38 79 ASP A O 1
ATOM 646 N N . LEU A 1 80 ? 6.100 -20.194 -10.518 1.00 85.88 80 LEU A N 1
ATOM 647 C CA . LEU A 1 80 ? 6.601 -19.309 -9.474 1.00 85.88 80 LEU A CA 1
ATOM 648 C C . LEU A 1 80 ? 7.127 -20.109 -8.275 1.00 85.88 80 LEU A C 1
ATOM 650 O O . LEU A 1 80 ? 8.246 -19.860 -7.831 1.00 85.88 80 LEU A O 1
ATOM 654 N N . VAL A 1 81 ? 6.389 -21.116 -7.794 1.00 84.06 81 VAL A N 1
ATOM 655 C CA . VAL A 1 81 ? 6.875 -21.995 -6.716 1.00 84.06 81 VAL A CA 1
ATOM 656 C C . VAL A 1 81 ? 8.126 -22.759 -7.124 1.00 84.06 81 VAL A C 1
ATOM 658 O O . VAL A 1 81 ? 9.063 -22.821 -6.332 1.00 84.06 81 VAL A O 1
ATOM 661 N N . ALA A 1 82 ? 8.176 -23.296 -8.343 1.00 77.62 82 ALA A N 1
ATOM 662 C CA . ALA A 1 82 ? 9.356 -24.001 -8.839 1.00 77.62 82 ALA A CA 1
ATOM 663 C C . ALA A 1 82 ? 10.597 -23.092 -8.922 1.00 77.62 82 ALA A C 1
ATOM 665 O O . ALA A 1 82 ? 11.715 -23.555 -8.708 1.00 77.62 82 ALA A O 1
ATOM 666 N N . SER A 1 83 ? 10.402 -21.797 -9.195 1.00 76.00 83 SER A N 1
ATOM 667 C CA . SER A 1 83 ? 11.481 -20.802 -9.223 1.00 76.00 83 SER A CA 1
ATOM 668 C C . SER A 1 83 ? 11.961 -20.378 -7.832 1.00 76.00 83 SER A C 1
ATOM 670 O O . SER A 1 83 ? 13.092 -19.917 -7.677 1.00 76.00 83 SER A O 1
ATOM 672 N N . THR A 1 84 ? 11.122 -20.538 -6.805 1.00 71.12 84 THR A N 1
ATOM 673 C CA . THR A 1 84 ? 11.536 -20.306 -5.423 1.00 71.12 84 THR A CA 1
ATOM 674 C C . THR A 1 84 ? 12.303 -21.521 -4.914 1.00 71.12 84 THR A C 1
ATOM 676 O O . THR A 1 84 ? 11.812 -22.643 -5.001 1.00 71.12 84 THR A O 1
ATOM 679 N N . SER A 1 85 ? 13.483 -21.315 -4.323 1.00 62.91 85 SER A N 1
ATOM 680 C CA . SER A 1 85 ? 14.267 -22.361 -3.643 1.00 62.91 85 SER A CA 1
ATOM 681 C C . SER A 1 85 ? 13.594 -22.830 -2.342 1.00 62.91 85 SER A C 1
ATOM 683 O O . SER A 1 85 ? 14.205 -22.830 -1.275 1.00 62.91 85 SER A O 1
ATOM 685 N N . ASN A 1 86 ? 12.301 -23.155 -2.394 1.00 66.31 86 ASN A N 1
ATOM 686 C CA . ASN A 1 86 ? 11.480 -23.495 -1.249 1.00 66.31 86 ASN A CA 1
ATOM 687 C C . ASN A 1 86 ? 11.279 -25.016 -1.170 1.00 66.31 86 ASN A C 1
ATOM 689 O O . ASN A 1 86 ? 10.439 -25.568 -1.886 1.00 66.31 86 ASN A O 1
ATOM 693 N N . PRO A 1 87 ? 11.972 -25.705 -0.248 1.00 55.66 87 PRO A N 1
ATOM 694 C CA . PRO A 1 87 ? 11.900 -27.159 -0.125 1.00 55.66 87 PRO A CA 1
ATOM 695 C C . PRO A 1 87 ? 10.517 -27.672 0.315 1.00 55.66 87 PRO A C 1
ATOM 697 O O . PRO A 1 87 ? 10.252 -28.866 0.207 1.00 55.66 87 PRO A O 1
ATOM 700 N N . LYS A 1 88 ? 9.622 -26.800 0.811 1.00 62.47 88 LYS A N 1
ATOM 701 C CA . LYS A 1 88 ? 8.267 -27.169 1.265 1.00 62.47 88 LYS A CA 1
ATOM 702 C C . LYS A 1 88 ? 7.200 -27.078 0.167 1.00 62.47 88 LYS A C 1
ATOM 704 O O . LYS A 1 88 ? 6.086 -27.547 0.386 1.00 62.47 88 LYS A O 1
ATOM 709 N N . GLY A 1 89 ? 7.506 -26.454 -0.976 1.00 73.38 89 GLY A N 1
ATOM 710 C CA . GLY A 1 89 ? 6.540 -26.232 -2.059 1.00 73.38 89 GLY A CA 1
ATOM 711 C C . GLY A 1 89 ? 5.365 -25.315 -1.684 1.00 73.38 89 GLY A C 1
ATOM 712 O O . GLY A 1 89 ? 4.301 -25.424 -2.290 1.00 73.38 89 GLY A O 1
ATOM 713 N N . THR A 1 90 ? 5.514 -24.454 -0.666 1.00 84.88 90 THR A N 1
ATOM 714 C CA . THR A 1 90 ? 4.445 -23.553 -0.192 1.00 84.88 90 THR A CA 1
ATOM 715 C C . THR A 1 90 ? 4.752 -22.091 -0.500 1.00 84.88 90 THR A C 1
ATOM 717 O O . THR A 1 90 ? 5.644 -21.506 0.109 1.00 84.88 90 THR A O 1
ATOM 720 N N . LEU A 1 91 ? 3.981 -21.475 -1.391 1.00 89.50 91 LEU A N 1
ATOM 721 C CA . LEU A 1 91 ? 4.035 -20.039 -1.658 1.00 89.50 91 LEU A CA 1
ATOM 722 C C . LEU A 1 91 ? 3.229 -19.270 -0.612 1.00 89.50 91 LEU A C 1
ATOM 724 O O . LEU A 1 91 ? 2.124 -19.685 -0.280 1.00 89.50 91 LEU A O 1
ATOM 728 N N . THR A 1 92 ? 3.734 -18.140 -0.123 1.00 92.50 92 THR A N 1
ATOM 729 C CA . THR A 1 92 ? 2.923 -17.204 0.672 1.00 92.50 92 THR A CA 1
ATOM 730 C C . THR A 1 92 ? 2.681 -15.953 -0.153 1.00 92.50 92 THR A C 1
ATOM 732 O O . THR A 1 92 ? 3.630 -15.272 -0.533 1.00 92.50 92 THR A O 1
ATOM 735 N N . LEU A 1 93 ? 1.413 -15.676 -0.433 1.00 95.38 93 LEU A N 1
ATOM 736 C CA . LEU A 1 93 ? 0.950 -14.502 -1.158 1.00 95.38 93 LEU A CA 1
ATOM 737 C C . LEU A 1 93 ? 0.192 -13.583 -0.207 1.00 95.38 93 LEU A C 1
ATOM 739 O O . LEU A 1 93 ? -0.428 -14.046 0.751 1.00 95.38 93 LEU A O 1
ATOM 743 N N . SER A 1 94 ? 0.200 -12.291 -0.491 1.00 96.06 94 SER A N 1
ATOM 744 C CA . SER A 1 94 ? -0.609 -11.307 0.213 1.00 96.06 94 SER A CA 1
ATOM 745 C C . SER A 1 94 ? -1.455 -10.501 -0.764 1.00 96.06 94 SER A C 1
ATOM 747 O O . SER A 1 94 ? -0.989 -10.065 -1.818 1.00 96.06 94 SER A O 1
ATOM 749 N N . HIS A 1 95 ? -2.723 -10.342 -0.403 1.00 97.00 95 HIS A N 1
ATOM 750 C CA . HIS A 1 95 ? -3.692 -9.506 -1.088 1.00 97.00 95 HIS A CA 1
ATOM 751 C C . HIS A 1 95 ? -3.506 -8.052 -0.661 1.00 97.00 95 HIS A C 1
ATOM 753 O O . HIS A 1 95 ? -3.378 -7.772 0.530 1.00 97.00 95 HIS A O 1
ATOM 759 N N . HIS A 1 96 ? -3.485 -7.139 -1.627 1.00 97.00 96 HIS A N 1
ATOM 760 C CA . HIS A 1 96 ? -3.249 -5.719 -1.394 1.00 97.00 96 HIS A CA 1
ATOM 761 C C . HIS A 1 96 ? -4.098 -4.853 -2.310 1.00 97.00 96 HIS A C 1
ATOM 763 O O . HIS A 1 96 ? -4.433 -5.257 -3.425 1.00 97.00 96 HIS A O 1
ATOM 769 N N . VAL A 1 97 ? -4.355 -3.623 -1.869 1.00 97.19 97 VAL A N 1
ATOM 770 C CA . VAL A 1 97 ? -4.806 -2.562 -2.772 1.00 97.19 97 VAL A CA 1
ATOM 771 C C . VAL A 1 97 ? -3.612 -2.153 -3.636 1.00 97.19 97 VAL A C 1
ATOM 773 O O . VAL A 1 97 ? -2.576 -1.715 -3.134 1.00 97.19 97 VAL A O 1
ATOM 776 N N . ARG A 1 98 ? -3.731 -2.348 -4.948 1.00 96.19 98 ARG A N 1
ATOM 777 C CA . ARG A 1 98 ? -2.752 -1.907 -5.944 1.00 96.19 98 ARG A CA 1
ATOM 778 C C . ARG A 1 98 ? -3.051 -0.491 -6.400 1.00 96.19 98 ARG A C 1
ATOM 780 O O . ARG A 1 98 ? -2.125 0.307 -6.479 1.00 96.19 98 ARG A O 1
ATOM 787 N N . PHE A 1 99 ? -4.309 -0.173 -6.688 1.00 96.25 99 PHE A N 1
ATOM 788 C CA . PHE A 1 99 ? -4.697 1.141 -7.189 1.00 96.25 99 PHE A CA 1
ATOM 789 C C . PHE A 1 99 ? -5.543 1.872 -6.158 1.00 96.25 99 PHE A C 1
ATOM 791 O O . PHE A 1 99 ? -6.646 1.444 -5.825 1.00 96.25 99 PHE A O 1
ATOM 798 N N . PHE A 1 100 ? -5.005 2.977 -5.654 1.00 95.88 100 PHE A N 1
ATOM 799 C CA . PHE A 1 100 ? -5.709 3.847 -4.726 1.00 95.88 100 PHE A CA 1
ATOM 800 C C . PHE A 1 100 ? -6.532 4.894 -5.480 1.00 95.88 100 PHE A C 1
ATOM 802 O O . PHE A 1 100 ? -6.167 5.316 -6.578 1.00 95.88 100 PHE A O 1
ATOM 809 N N . VAL A 1 101 ? -7.649 5.294 -4.877 1.00 93.44 101 VAL A N 1
ATOM 810 C CA . VAL A 1 101 ? -8.513 6.380 -5.356 1.00 93.44 101 VAL A CA 1
ATOM 811 C C . VAL A 1 101 ? -8.108 7.701 -4.707 1.00 93.44 101 VAL A C 1
ATOM 813 O O . VAL A 1 101 ? -7.573 7.699 -3.603 1.00 93.44 101 VAL A O 1
ATOM 816 N N . ASP A 1 102 ? -8.388 8.829 -5.363 1.00 90.69 102 ASP A N 1
ATOM 817 C CA . ASP A 1 102 ? -8.141 10.165 -4.791 1.00 90.69 102 ASP A CA 1
ATOM 818 C C . ASP A 1 102 ? -8.958 10.394 -3.508 1.00 90.69 102 ASP A C 1
ATOM 820 O O . ASP A 1 102 ? -8.505 11.037 -2.563 1.00 90.69 102 ASP A O 1
ATOM 824 N N . THR A 1 103 ? -10.190 9.883 -3.494 1.00 93.44 103 THR A N 1
ATOM 825 C CA . THR A 1 103 ? -11.114 9.970 -2.365 1.00 93.44 103 THR A CA 1
ATOM 826 C C . THR A 1 103 ? -11.923 8.690 -2.271 1.00 93.44 103 THR A C 1
ATOM 828 O O . THR A 1 103 ? -12.440 8.196 -3.274 1.00 93.44 103 THR A O 1
ATOM 831 N N . ILE A 1 104 ? -12.112 8.185 -1.055 1.00 94.50 104 ILE A N 1
ATOM 832 C CA . ILE A 1 104 ? -12.881 6.968 -0.777 1.00 94.50 104 ILE A CA 1
ATOM 833 C C . ILE A 1 104 ? -14.315 7.019 -1.314 1.00 94.50 104 ILE A C 1
ATOM 835 O O . ILE A 1 104 ? -14.903 5.985 -1.598 1.00 94.50 104 ILE A O 1
ATOM 839 N N . TYR A 1 105 ? -14.866 8.215 -1.525 1.00 92.62 105 TYR A N 1
ATOM 840 C CA . TYR A 1 105 ? -16.189 8.408 -2.128 1.00 92.62 105 TYR A CA 1
ATOM 841 C C . TYR A 1 105 ? -16.287 7.967 -3.600 1.00 92.62 105 TYR A C 1
ATOM 843 O O . TYR A 1 105 ? -17.392 7.847 -4.119 1.00 92.62 105 TYR A O 1
ATOM 851 N N . GLU A 1 106 ? -15.164 7.716 -4.280 1.00 90.94 106 GLU A N 1
ATOM 852 C CA . GLU A 1 106 ? -15.169 7.086 -5.608 1.00 90.94 106 GLU A CA 1
ATOM 853 C C . GLU A 1 106 ? -15.493 5.583 -5.533 1.00 90.94 106 GLU A C 1
ATOM 855 O O . GLU A 1 106 ? -15.935 4.997 -6.523 1.00 90.94 106 GLU A O 1
ATOM 860 N N . VAL A 1 107 ? -15.304 4.960 -4.366 1.00 91.38 107 VAL A N 1
ATOM 861 C CA . VAL A 1 107 ? -15.610 3.550 -4.119 1.00 91.38 107 VAL A CA 1
ATOM 862 C C . VAL A 1 107 ? -17.077 3.409 -3.720 1.00 91.38 107 VAL A C 1
ATOM 864 O O . VAL A 1 107 ? -17.517 3.957 -2.713 1.00 91.38 107 VAL A O 1
ATOM 867 N N . GLN A 1 108 ? -17.835 2.640 -4.504 1.00 85.12 108 GLN A N 1
ATOM 868 C CA . GLN A 1 108 ? -19.276 2.458 -4.293 1.00 85.12 108 GLN A CA 1
ATOM 869 C C . GLN A 1 108 ? -19.592 1.308 -3.329 1.00 85.12 108 GLN A C 1
ATOM 871 O O . GLN A 1 108 ? -20.593 1.344 -2.614 1.00 85.12 108 GLN A O 1
ATOM 876 N N . CYS A 1 109 ? -18.756 0.267 -3.302 1.00 91.62 109 CYS A N 1
ATOM 877 C CA . CYS A 1 109 ? -19.005 -0.916 -2.488 1.00 91.62 109 CYS A CA 1
ATOM 878 C C . CYS A 1 109 ? -18.433 -0.769 -1.069 1.00 91.62 109 CYS A C 1
ATOM 880 O O . CYS A 1 109 ? -17.251 -0.471 -0.876 1.00 91.62 109 CYS A O 1
ATOM 882 N N . ALA A 1 110 ? -19.257 -1.063 -0.058 1.00 93.19 110 ALA A N 1
ATOM 883 C CA . ALA A 1 110 ? -18.839 -1.051 1.343 1.00 93.19 110 ALA A CA 1
ATOM 884 C C . ALA A 1 110 ? -17.732 -2.082 1.638 1.00 93.19 110 ALA A C 1
ATOM 886 O O . ALA A 1 110 ? -16.811 -1.787 2.403 1.00 93.19 110 ALA A O 1
ATOM 887 N N . SER A 1 111 ? -17.783 -3.261 1.004 1.00 94.12 111 SER A N 1
ATOM 888 C CA . SER A 1 111 ? -16.742 -4.291 1.124 1.00 94.12 111 SER A CA 1
ATOM 889 C C . SER A 1 111 ? -15.400 -3.771 0.614 1.00 94.12 111 SER A C 1
ATOM 891 O O . SER A 1 111 ? -14.401 -3.863 1.323 1.00 94.12 111 SER A O 1
ATOM 893 N N . THR A 1 112 ? -15.381 -3.113 -0.548 1.00 96.12 112 THR A N 1
ATOM 894 C CA . THR A 1 112 ? -14.177 -2.472 -1.097 1.00 96.12 112 THR A CA 1
ATOM 895 C C . THR A 1 112 ? -13.626 -1.410 -0.146 1.00 96.12 112 THR A C 1
ATOM 897 O O . THR A 1 112 ? -12.441 -1.444 0.183 1.00 96.12 112 THR A O 1
ATOM 900 N N . ALA A 1 113 ? -14.473 -0.513 0.374 1.00 96.44 113 ALA A N 1
ATOM 901 C CA . ALA A 1 113 ? -14.038 0.513 1.325 1.00 96.44 113 ALA A CA 1
ATOM 902 C C . ALA A 1 113 ? -13.439 -0.094 2.609 1.00 96.44 113 ALA A C 1
ATOM 904 O O . ALA A 1 113 ? -12.429 0.389 3.127 1.00 96.44 113 ALA A O 1
ATOM 905 N N . LYS A 1 114 ? -14.004 -1.208 3.090 1.00 96.50 114 LYS A N 1
ATOM 906 C CA . LYS A 1 114 ? -13.462 -1.972 4.220 1.00 96.50 114 LYS A CA 1
ATOM 907 C C . LYS A 1 114 ? -12.087 -2.573 3.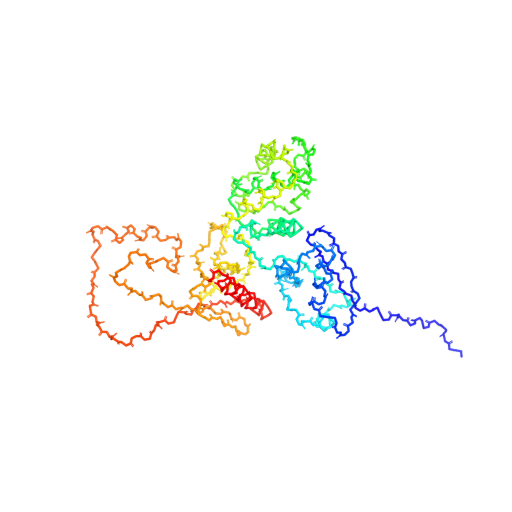920 1.00 96.50 114 LYS A C 1
ATOM 909 O O . LYS A 1 114 ? -11.217 -2.543 4.788 1.00 96.50 114 LYS A O 1
ATOM 914 N N . LEU A 1 115 ? -11.850 -3.072 2.707 1.00 97.38 115 LEU A N 1
ATOM 915 C CA . LEU A 1 115 ? -10.526 -3.567 2.321 1.00 97.38 115 LEU A CA 1
ATOM 916 C C . LEU A 1 115 ? -9.494 -2.436 2.192 1.00 97.38 115 LEU A C 1
ATOM 918 O O . LEU A 1 115 ? -8.347 -2.627 2.590 1.00 97.38 115 LEU A O 1
ATOM 922 N N . PHE A 1 116 ? -9.898 -1.252 1.715 1.00 97.75 116 PHE A N 1
ATOM 923 C CA . PHE A 1 116 ? -9.047 -0.056 1.736 1.00 97.75 116 PHE A CA 1
ATOM 924 C C . PHE A 1 116 ? -8.625 0.306 3.162 1.00 97.75 116 PHE A C 1
ATOM 926 O O . PHE A 1 116 ? -7.439 0.510 3.411 1.00 97.75 116 PHE A O 1
ATOM 933 N N . PHE A 1 117 ? -9.569 0.319 4.109 1.00 98.00 117 PHE A N 1
ATOM 934 C CA . PHE A 1 117 ? -9.270 0.537 5.526 1.00 98.00 117 PHE A CA 1
ATOM 935 C C . PHE A 1 117 ? -8.197 -0.436 6.042 1.00 98.00 117 PHE A C 1
ATOM 937 O O . PHE A 1 117 ? -7.215 0.002 6.642 1.00 98.00 117 PHE A O 1
ATOM 944 N N . PHE A 1 118 ? -8.339 -1.736 5.764 1.00 97.56 118 PHE A N 1
ATOM 945 C CA . PHE A 1 118 ? -7.362 -2.731 6.213 1.00 97.56 118 PHE A CA 1
ATOM 946 C C . PHE A 1 118 ? -5.995 -2.593 5.534 1.00 97.56 118 PHE A C 1
ATOM 948 O O . PHE A 1 118 ? -4.972 -2.750 6.200 1.00 97.56 118 PHE A O 1
ATOM 955 N N . ASP A 1 119 ? -5.932 -2.284 4.235 1.00 97.56 119 ASP A N 1
ATOM 956 C CA . ASP A 1 119 ? -4.639 -2.094 3.566 1.00 97.56 119 ASP A CA 1
ATOM 957 C C . ASP A 1 119 ? -3.910 -0.851 4.100 1.00 97.56 119 ASP A C 1
ATOM 959 O O . ASP A 1 119 ? -2.721 -0.926 4.402 1.00 97.56 119 ASP A O 1
ATOM 963 N N 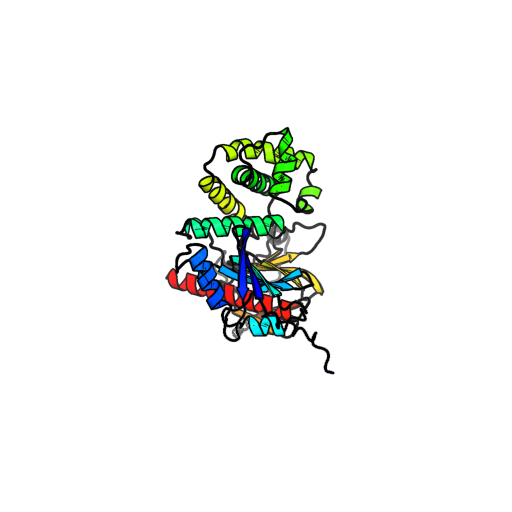. ILE A 1 120 ? -4.624 0.256 4.333 1.00 97.62 120 ILE A N 1
ATOM 964 C CA . ILE A 1 120 ? -4.058 1.477 4.932 1.00 97.62 120 ILE A CA 1
ATOM 965 C C . ILE A 1 120 ? -3.581 1.209 6.367 1.00 97.62 120 ILE A C 1
ATOM 967 O O . ILE A 1 120 ? -2.500 1.655 6.751 1.00 97.62 120 ILE A O 1
ATOM 971 N N . HIS A 1 121 ? -4.338 0.441 7.157 1.00 97.25 121 HIS A N 1
ATOM 972 C CA . HIS A 1 121 ? -3.908 0.004 8.490 1.00 97.25 121 HIS A CA 1
ATOM 973 C C . HIS A 1 121 ? -2.624 -0.841 8.421 1.00 97.25 121 HIS A C 1
ATOM 975 O O . HIS A 1 121 ? -1.674 -0.589 9.166 1.00 97.25 121 HIS A O 1
ATOM 981 N N . ASN A 1 122 ? -2.530 -1.772 7.470 1.00 94.69 122 ASN A N 1
ATOM 982 C CA . ASN A 1 122 ? -1.310 -2.548 7.229 1.00 94.69 122 ASN A CA 1
ATOM 983 C C . ASN A 1 122 ? -0.122 -1.662 6.808 1.00 94.69 122 ASN A C 1
ATOM 985 O O . ASN A 1 122 ? 1.005 -1.890 7.242 1.00 94.69 122 ASN A O 1
ATOM 989 N N . GLN A 1 123 ? -0.344 -0.624 6.002 1.00 94.19 123 GLN A N 1
ATOM 990 C CA . GLN A 1 123 ? 0.710 0.332 5.645 1.00 94.19 123 GLN A CA 1
ATOM 991 C C . GLN A 1 123 ? 1.160 1.172 6.849 1.00 94.19 123 GLN A C 1
ATOM 993 O O . GLN A 1 123 ? 2.358 1.392 7.030 1.00 94.19 123 GLN A O 1
ATOM 998 N N . LEU A 1 124 ? 0.232 1.595 7.713 1.00 95.12 124 LEU A N 1
ATOM 999 C CA . LEU A 1 124 ? 0.553 2.325 8.942 1.00 95.12 124 LEU A CA 1
ATOM 1000 C C . LEU A 1 124 ? 1.386 1.472 9.909 1.00 95.12 124 LEU A C 1
ATOM 1002 O O . LEU A 1 124 ? 2.409 1.936 10.414 1.00 95.12 124 LEU A O 1
ATOM 1006 N N . THR A 1 125 ? 0.996 0.211 10.129 1.00 93.12 125 THR A N 1
ATOM 1007 C CA . THR A 1 125 ? 1.733 -0.717 11.010 1.00 93.12 125 THR A CA 1
ATOM 1008 C C . THR A 1 125 ? 3.146 -0.994 10.505 1.00 93.12 125 THR A C 1
ATOM 1010 O O . THR A 1 125 ? 4.068 -1.046 11.313 1.00 93.12 125 THR A O 1
ATOM 1013 N N . ARG A 1 126 ? 3.342 -1.092 9.183 1.00 89.81 126 ARG A N 1
ATOM 1014 C CA . ARG A 1 126 ? 4.657 -1.288 8.540 1.00 89.81 126 ARG A CA 1
ATOM 1015 C C . ARG A 1 126 ? 5.490 -0.011 8.384 1.00 89.81 126 ARG A C 1
ATOM 1017 O O . ARG A 1 126 ? 6.580 -0.077 7.825 1.00 89.81 126 ARG A O 1
ATOM 1024 N N . HIS A 1 127 ? 4.995 1.131 8.868 1.00 90.50 127 HIS A N 1
ATOM 1025 C CA . HIS A 1 127 ? 5.628 2.453 8.729 1.00 90.50 127 HIS A CA 1
ATOM 1026 C C . HIS A 1 127 ? 5.790 2.908 7.266 1.00 90.50 127 HIS A C 1
ATOM 1028 O O . HIS A 1 127 ? 6.677 3.698 6.953 1.00 90.50 127 HIS A O 1
ATOM 1034 N N . GLU A 1 128 ? 4.924 2.420 6.375 1.00 89.62 128 GLU A N 1
ATOM 1035 C CA . GLU A 1 128 ? 4.859 2.809 4.959 1.00 89.62 128 GLU A CA 1
ATOM 1036 C C . GLU A 1 128 ? 3.954 4.035 4.750 1.00 89.62 128 GLU A C 1
ATOM 1038 O O . GLU A 1 128 ? 4.194 4.827 3.843 1.00 89.62 128 GLU A O 1
ATOM 1043 N N . LEU A 1 129 ? 2.952 4.227 5.620 1.00 93.75 129 LEU A N 1
ATOM 1044 C CA . LEU A 1 129 ? 2.138 5.443 5.669 1.00 93.75 129 LEU A CA 1
ATOM 1045 C C . LEU A 1 129 ? 2.790 6.470 6.609 1.00 93.75 129 LEU A C 1
ATOM 1047 O O . LEU A 1 129 ? 2.753 6.343 7.835 1.00 93.75 129 LEU A O 1
ATOM 1051 N N . LEU A 1 130 ? 3.399 7.495 6.023 1.00 92.25 130 LEU A N 1
ATOM 1052 C CA . LEU A 1 130 ? 4.100 8.578 6.706 1.00 92.25 130 LEU A CA 1
ATOM 1053 C C . LEU A 1 130 ? 3.135 9.724 7.007 1.00 92.25 130 LEU A C 1
ATOM 1055 O O . LEU A 1 130 ? 2.575 10.345 6.105 1.00 92.25 130 LEU A O 1
ATOM 1059 N N . VAL A 1 131 ? 2.944 10.021 8.286 1.00 92.75 131 VAL A N 1
ATOM 1060 C CA . VAL A 1 131 ? 1.960 11.001 8.765 1.00 92.75 131 VAL A CA 1
ATOM 1061 C C . VAL A 1 131 ? 2.578 11.913 9.815 1.00 92.75 131 VAL A C 1
ATOM 1063 O O . VAL A 1 131 ? 3.585 11.577 10.440 1.00 92.75 131 VAL A O 1
ATOM 1066 N N . ALA A 1 132 ? 1.990 13.090 10.016 1.00 91.81 132 ALA A N 1
ATOM 1067 C CA . ALA A 1 132 ? 2.365 13.948 11.131 1.00 91.81 132 ALA A CA 1
ATOM 1068 C C . ALA A 1 132 ? 1.974 13.303 12.472 1.00 91.81 132 ALA A C 1
ATOM 1070 O O . ALA A 1 132 ? 1.093 12.448 12.530 1.00 91.81 132 ALA A O 1
ATOM 1071 N N . SER A 1 133 ? 2.609 13.730 13.567 1.00 92.06 133 SER A N 1
ATOM 1072 C CA . SER A 1 133 ? 2.369 13.143 14.892 1.00 92.06 133 SER A CA 1
ATOM 1073 C C . SER A 1 133 ? 0.909 13.234 15.334 1.00 92.06 133 SER A C 1
ATOM 1075 O O . SER A 1 133 ? 0.362 12.253 15.820 1.00 92.06 133 SER A O 1
ATOM 1077 N N . GLU A 1 134 ? 0.256 14.376 15.114 1.00 93.81 134 GLU A N 1
ATOM 1078 C CA . GLU A 1 134 ? -1.145 14.560 15.508 1.00 93.81 134 GLU A CA 1
ATOM 1079 C C . GLU A 1 134 ? -2.106 13.674 14.702 1.00 93.81 134 GLU A C 1
ATOM 1081 O O . GLU A 1 134 ? -2.995 13.054 15.292 1.00 93.81 134 GLU A O 1
ATOM 1086 N N . ASP A 1 135 ? -1.875 13.534 13.392 1.00 96.12 135 ASP A N 1
ATOM 1087 C CA . ASP A 1 135 ? -2.641 12.619 12.537 1.00 96.12 135 ASP A CA 1
ATOM 1088 C C . ASP A 1 135 ? -2.381 11.157 12.924 1.00 96.12 135 ASP A C 1
ATOM 1090 O O . ASP A 1 135 ? -3.302 10.347 12.941 1.00 96.12 135 ASP A O 1
ATOM 1094 N N . TYR A 1 136 ? -1.144 10.808 13.294 1.00 96.00 136 TYR A N 1
ATOM 1095 C CA . TYR A 1 136 ? -0.792 9.469 13.765 1.00 96.00 136 TYR A CA 1
ATOM 1096 C C . TYR A 1 136 ? -1.579 9.080 15.023 1.00 96.00 136 TYR A C 1
ATOM 1098 O O . TYR A 1 136 ? -2.184 8.007 15.058 1.00 96.00 136 TYR A O 1
ATOM 1106 N N . PHE A 1 137 ? -1.613 9.947 16.043 1.00 96.94 137 PHE A N 1
ATOM 1107 C CA . PHE A 1 137 ? -2.371 9.676 17.272 1.00 96.94 137 PHE A CA 1
ATOM 1108 C C . PHE A 1 137 ? -3.858 9.487 16.982 1.00 96.94 137 PHE A C 1
ATOM 1110 O O . PHE A 1 137 ? -4.519 8.651 17.593 1.00 96.94 137 PHE A O 1
ATOM 1117 N N . GLU A 1 138 ? -4.379 10.244 16.024 1.00 98.19 138 GLU A N 1
ATOM 1118 C CA . GLU A 1 138 ? -5.770 10.170 15.616 1.00 98.19 138 GLU A CA 1
ATOM 1119 C C . GLU A 1 138 ? -6.096 8.897 14.836 1.00 98.19 138 GLU A C 1
ATOM 1121 O O . GLU A 1 138 ? -7.069 8.221 15.161 1.00 98.19 138 GLU A O 1
ATOM 1126 N N . LEU A 1 139 ? -5.242 8.500 13.890 1.00 98.44 139 LEU A N 1
ATOM 1127 C CA . LEU A 1 139 ? -5.354 7.223 13.186 1.00 98.44 139 LEU A CA 1
ATOM 1128 C C . LEU A 1 139 ? -5.353 6.048 14.173 1.00 98.44 139 LEU A C 1
ATOM 1130 O O . LEU A 1 139 ? -6.229 5.187 14.099 1.00 98.44 139 LEU A O 1
ATOM 1134 N N . VAL A 1 140 ? -4.421 6.026 15.132 1.00 97.94 140 VAL A N 1
ATOM 1135 C CA . VAL A 1 140 ? -4.354 4.965 16.152 1.00 97.94 140 VAL A CA 1
ATOM 1136 C C . VAL A 1 140 ? -5.592 4.979 17.051 1.00 97.94 140 VAL A C 1
ATOM 1138 O O . VAL A 1 140 ? -6.153 3.921 17.326 1.00 97.94 140 VAL A O 1
ATOM 1141 N N . ALA A 1 141 ? -6.076 6.153 17.461 1.00 98.12 141 ALA A N 1
ATOM 1142 C CA . ALA A 1 141 ? -7.298 6.275 18.254 1.00 98.12 141 ALA A CA 1
ATOM 1143 C C . ALA A 1 141 ? -8.531 5.724 17.521 1.00 98.12 141 ALA A C 1
ATOM 1145 O O . ALA A 1 141 ? -9.358 5.038 18.128 1.00 98.12 141 ALA A O 1
ATOM 1146 N N . ILE A 1 142 ? -8.637 5.978 16.213 1.00 98.44 142 ILE A N 1
ATOM 1147 C CA . ILE A 1 142 ? -9.699 5.412 15.382 1.00 98.44 142 ILE A CA 1
ATOM 1148 C C . ILE A 1 142 ? -9.571 3.886 15.319 1.00 98.44 142 ILE A C 1
ATOM 1150 O O . ILE A 1 142 ? -10.567 3.194 15.526 1.00 98.44 142 ILE A O 1
ATOM 1154 N N . LEU A 1 143 ? -8.366 3.341 15.116 1.00 98.12 143 LEU A N 1
ATOM 1155 C CA . LEU A 1 143 ? -8.143 1.889 15.118 1.00 98.12 143 LEU A CA 1
ATOM 1156 C C . LEU A 1 143 ? -8.562 1.253 16.448 1.00 98.12 143 LEU A C 1
ATOM 1158 O O . LEU A 1 143 ? -9.279 0.254 16.446 1.00 98.12 143 LEU A O 1
ATOM 1162 N N . VAL A 1 144 ? -8.187 1.855 17.581 1.00 97.94 144 VAL A N 1
ATOM 1163 C CA . VAL A 1 144 ? -8.625 1.393 18.907 1.00 97.94 144 VAL A CA 1
ATOM 1164 C C . VAL A 1 144 ? -10.152 1.438 19.015 1.00 97.94 144 VAL A C 1
ATOM 1166 O O . VAL A 1 144 ? -10.744 0.469 19.472 1.00 97.94 144 VAL A O 1
ATOM 1169 N N . SER A 1 145 ? -10.814 2.491 18.525 1.00 97.44 145 SER A N 1
ATOM 1170 C CA . SER A 1 145 ? -12.287 2.567 18.526 1.00 97.44 145 SER A CA 1
ATOM 1171 C C . SER A 1 145 ? -12.969 1.494 17.675 1.00 97.44 145 SER A C 1
ATOM 1173 O O . SER A 1 145 ? -14.047 1.030 18.035 1.00 97.44 145 SER A O 1
ATOM 1175 N N . VAL A 1 146 ? -12.334 1.073 16.578 1.00 96.81 146 VAL A N 1
ATOM 1176 C CA . VAL A 1 146 ? -12.869 0.062 15.657 1.00 96.81 146 VAL A CA 1
ATOM 1177 C C . VAL A 1 146 ? -12.655 -1.355 16.195 1.00 96.81 146 VAL A C 1
ATOM 1179 O O . VAL A 1 146 ? -13.560 -2.181 16.106 1.00 96.81 146 VAL A O 1
ATOM 1182 N N . PHE A 1 147 ? -11.474 -1.650 16.745 1.00 95.94 147 PHE A N 1
ATOM 1183 C CA . PHE A 1 147 ? -11.086 -3.011 17.136 1.00 95.94 147 PHE A CA 1
ATOM 1184 C C . PHE A 1 147 ? -11.226 -3.309 18.634 1.00 95.94 147 PHE A C 1
ATOM 1186 O O . PHE A 1 147 ? -11.354 -4.472 19.012 1.00 95.94 147 PHE A O 1
ATOM 1193 N N . VAL A 1 148 ? -11.179 -2.289 19.494 1.00 95.94 148 VAL A N 1
ATOM 1194 C CA . VAL A 1 148 ? -11.227 -2.416 20.961 1.00 95.94 148 VAL A CA 1
ATOM 1195 C C . VAL A 1 148 ? -12.138 -1.318 21.553 1.00 95.94 148 VAL A C 1
ATOM 1197 O O . VAL A 1 148 ? -11.671 -0.445 22.290 1.00 95.94 148 VAL A O 1
ATOM 1200 N N . PRO A 1 149 ? -13.450 -1.323 21.239 1.00 92.31 149 PRO A N 1
ATOM 1201 C CA . PRO A 1 149 ? -14.368 -0.239 21.614 1.00 92.31 149 PRO A CA 1
ATOM 1202 C C . PRO A 1 149 ? -14.533 -0.061 23.133 1.00 92.31 149 PRO A C 1
ATOM 1204 O O . PRO A 1 149 ? -14.783 1.053 23.596 1.00 92.31 149 PRO A O 1
ATOM 1207 N N . ASP A 1 150 ? -14.330 -1.123 23.917 1.00 92.38 150 ASP A N 1
ATOM 1208 C CA . ASP A 1 150 ? -14.483 -1.119 25.380 1.00 92.38 150 ASP A CA 1
ATOM 1209 C C . ASP A 1 150 ? -13.245 -0.602 26.137 1.00 92.38 150 ASP A C 1
ATOM 1211 O O . ASP A 1 150 ? -13.194 -0.653 27.371 1.00 92.38 150 ASP A O 1
ATOM 1215 N N . CYS A 1 151 ? -12.236 -0.100 25.414 1.00 93.88 151 CYS A N 1
ATOM 1216 C CA . CYS A 1 151 ? -10.980 0.365 25.991 1.00 93.88 151 CYS A CA 1
ATOM 1217 C C . CYS A 1 151 ? -11.194 1.430 27.079 1.00 93.88 151 CYS A C 1
ATOM 1219 O O . CYS A 1 151 ? -11.896 2.430 26.893 1.00 93.88 151 CYS A O 1
ATOM 1221 N N . GLN A 1 152 ? -10.514 1.239 28.207 1.00 94.00 152 GLN A N 1
ATOM 1222 C CA . GLN A 1 152 ? -10.412 2.198 29.302 1.00 94.00 152 GLN A CA 1
ATOM 1223 C C . GLN A 1 152 ? -9.024 2.841 29.321 1.00 94.00 152 GLN A C 1
ATOM 1225 O O . GLN A 1 152 ? -8.107 2.399 28.631 1.00 94.00 152 GLN A O 1
ATOM 1230 N N . GLU A 1 153 ? -8.857 3.880 30.136 1.00 92.94 153 GLU A N 1
ATOM 1231 C CA . GLU A 1 153 ? -7.597 4.630 30.220 1.00 92.94 153 GLU A CA 1
ATOM 1232 C C . GLU A 1 153 ? -6.426 3.739 30.648 1.00 92.94 153 GLU A C 1
ATOM 1234 O O . GLU A 1 153 ? -5.368 3.760 30.037 1.00 92.94 153 GLU A O 1
ATOM 1239 N N . HIS A 1 154 ? -6.644 2.870 31.636 1.00 93.38 154 HIS A N 1
ATOM 1240 C CA . HIS A 1 154 ? -5.620 1.952 32.138 1.00 93.38 154 HIS A CA 1
ATOM 1241 C C . HIS A 1 154 ? -5.327 0.770 31.194 1.00 93.38 154 HIS A C 1
ATOM 1243 O O . HIS A 1 154 ? -4.325 0.087 31.384 1.00 93.38 154 HIS A O 1
ATOM 1249 N N . THR A 1 155 ? -6.172 0.514 30.185 1.00 95.81 155 THR A N 1
ATOM 1250 C CA . THR A 1 155 ? -5.978 -0.568 29.197 1.00 95.81 155 THR A CA 1
ATOM 1251 C C . THR A 1 155 ? -5.484 -0.055 27.844 1.00 95.81 155 THR A C 1
ATOM 1253 O O . THR A 1 155 ? -5.362 -0.839 26.902 1.00 95.81 155 THR A O 1
ATOM 1256 N N . ILE A 1 156 ? -5.224 1.252 27.704 1.00 95.69 156 ILE A N 1
ATOM 1257 C CA . ILE A 1 156 ? -4.915 1.860 26.404 1.00 95.69 156 ILE A CA 1
ATOM 1258 C C . ILE A 1 156 ? -3.627 1.313 25.789 1.00 95.69 156 ILE A C 1
ATOM 1260 O O . ILE A 1 156 ? -3.597 1.036 24.594 1.00 95.69 156 ILE A O 1
ATOM 1264 N N . ALA A 1 157 ? -2.594 1.075 26.599 1.00 94.38 157 ALA A N 1
ATOM 1265 C CA . ALA A 1 157 ? -1.324 0.520 26.138 1.00 94.38 157 ALA A CA 1
ATOM 1266 C C . ALA A 1 157 ? -1.500 -0.872 25.503 1.00 94.38 157 ALA A C 1
ATOM 1268 O O . ALA A 1 157 ? -0.936 -1.171 24.446 1.00 94.38 157 ALA A O 1
ATOM 1269 N N . GLU A 1 158 ? -2.341 -1.716 26.110 1.00 94.88 158 GLU A N 1
ATOM 1270 C CA . GLU A 1 158 ? -2.669 -3.040 25.579 1.00 94.88 158 GLU A CA 1
ATOM 1271 C C . GLU A 1 158 ? -3.498 -2.928 24.294 1.00 94.88 158 GLU A C 1
ATOM 1273 O O . GLU A 1 158 ? -3.206 -3.601 23.305 1.00 94.88 158 GLU A O 1
ATOM 1278 N N . ALA A 1 159 ? -4.501 -2.046 24.276 1.00 96.44 159 ALA A N 1
ATOM 1279 C CA . ALA A 1 159 ? -5.332 -1.823 23.099 1.00 96.44 159 ALA A CA 1
ATOM 1280 C C . ALA A 1 159 ? -4.511 -1.312 21.904 1.00 96.44 159 ALA A C 1
ATOM 1282 O O . ALA A 1 159 ? -4.664 -1.822 20.793 1.00 96.44 159 ALA A O 1
ATOM 1283 N N . ILE A 1 160 ? -3.592 -0.371 22.141 1.00 95.81 160 ILE A N 1
ATOM 1284 C CA . ILE A 1 160 ? -2.639 0.121 21.143 1.00 95.81 160 ILE A CA 1
ATOM 1285 C C . ILE A 1 160 ? -1.760 -1.024 20.645 1.00 95.81 160 ILE A C 1
ATOM 1287 O O . ILE A 1 160 ? -1.628 -1.190 19.439 1.00 95.81 160 ILE A O 1
ATOM 1291 N N . SER A 1 161 ? -1.212 -1.850 21.539 1.00 94.44 161 SER A N 1
ATOM 1292 C CA . SER A 1 161 ? -0.342 -2.974 21.161 1.00 94.44 161 SER A CA 1
ATOM 1293 C C . SER A 1 161 ? -1.060 -4.029 20.309 1.00 94.44 161 SER A C 1
ATOM 1295 O O . SER A 1 161 ? -0.442 -4.671 19.462 1.00 94.44 161 SER A O 1
ATOM 1297 N N . ARG A 1 162 ? -2.379 -4.198 20.488 1.00 94.31 162 ARG A N 1
ATOM 1298 C CA . ARG A 1 162 ? -3.207 -5.089 19.655 1.00 94.31 162 ARG A CA 1
ATOM 1299 C C . ARG A 1 162 ? -3.394 -4.556 18.233 1.00 94.31 162 ARG A C 1
ATOM 1301 O O . ARG A 1 162 ? -3.373 -5.345 17.292 1.00 94.31 162 ARG A O 1
ATOM 1308 N N . VAL A 1 163 ? -3.583 -3.244 18.064 1.00 94.75 163 VAL A N 1
ATOM 1309 C CA . VAL A 1 163 ? -3.796 -2.627 16.738 1.00 94.75 163 VAL A CA 1
ATOM 1310 C C . VAL A 1 163 ? -2.491 -2.218 16.046 1.00 94.75 163 VAL A C 1
ATOM 1312 O O . VAL A 1 163 ? -2.437 -2.168 14.821 1.00 94.75 163 VAL A O 1
ATOM 1315 N N . MET A 1 164 ? -1.433 -1.960 16.811 1.00 94.00 164 MET A N 1
ATOM 1316 C CA . MET A 1 164 ? -0.087 -1.608 16.359 1.00 94.00 164 MET A CA 1
ATOM 1317 C C . MET A 1 164 ? 0.919 -2.595 16.975 1.00 94.00 164 MET A C 1
ATOM 1319 O O . MET A 1 164 ? 1.560 -2.276 17.974 1.00 94.00 164 MET A O 1
ATOM 1323 N N . PRO A 1 165 ? 1.072 -3.802 16.397 1.00 86.25 165 PRO A N 1
ATOM 1324 C CA . PRO A 1 165 ? 1.944 -4.842 16.955 1.00 86.25 165 PRO A CA 1
ATOM 1325 C C . PRO A 1 165 ? 3.440 -4.521 16.818 1.00 86.25 165 PRO A C 1
ATOM 1327 O O . PRO A 1 165 ? 4.271 -5.111 17.505 1.00 86.25 165 PRO A O 1
ATOM 1330 N N . LEU A 1 166 ? 3.794 -3.605 15.915 1.00 85.31 166 LEU A N 1
ATOM 1331 C CA . LEU A 1 166 ? 5.141 -3.060 15.795 1.00 85.31 166 LEU A CA 1
ATOM 1332 C C . LEU A 1 166 ? 5.259 -1.786 16.632 1.00 85.31 166 LEU A C 1
ATOM 1334 O O . LEU A 1 166 ? 4.290 -1.039 16.781 1.00 85.31 166 LEU A O 1
ATOM 1338 N N . SER A 1 167 ? 6.467 -1.511 17.130 1.00 84.88 167 SER A N 1
ATOM 1339 C CA . SER A 1 167 ? 6.766 -0.252 17.815 1.00 84.88 167 SER A CA 1
ATOM 1340 C C . SER A 1 167 ? 6.340 0.946 16.967 1.00 84.88 167 SER A C 1
ATOM 1342 O O . SER A 1 167 ? 6.373 0.893 15.734 1.00 84.88 167 SER A O 1
ATOM 1344 N N . HIS A 1 168 ? 5.959 2.041 17.627 1.00 87.19 168 HIS A N 1
ATOM 1345 C CA . HIS A 1 168 ? 5.609 3.278 16.934 1.00 87.19 168 HIS A CA 1
ATOM 1346 C C . HIS A 1 168 ? 6.737 3.727 15.996 1.00 87.19 168 HIS A C 1
ATOM 1348 O O . HIS A 1 168 ? 7.911 3.457 16.281 1.00 87.19 168 HIS A O 1
ATOM 1354 N N . PRO A 1 169 ? 6.412 4.407 14.880 1.00 86.19 169 PRO A N 1
ATOM 1355 C CA . PRO A 1 169 ? 7.426 4.835 13.933 1.00 86.19 169 PRO A CA 1
ATOM 1356 C C . PRO A 1 169 ? 8.535 5.630 14.640 1.00 86.19 169 PRO A C 1
ATOM 1358 O O . PRO A 1 169 ? 8.222 6.536 15.420 1.00 86.19 169 PRO A O 1
ATOM 1361 N N . PRO A 1 170 ? 9.827 5.361 14.370 1.00 83.56 170 PRO A N 1
ATOM 1362 C CA . PRO A 1 170 ? 10.924 5.998 15.102 1.00 83.56 170 PRO A CA 1
ATOM 1363 C C . PRO A 1 170 ? 10.865 7.531 15.094 1.00 83.56 170 PRO A C 1
ATOM 1365 O O . PRO A 1 170 ? 11.196 8.169 16.086 1.00 83.56 170 PRO A O 1
ATOM 1368 N N . TYR A 1 171 ? 10.386 8.135 14.001 1.00 82.19 171 TYR A N 1
ATOM 1369 C CA . TYR A 1 171 ? 10.254 9.590 13.880 1.00 82.19 171 TYR A CA 1
ATOM 1370 C C . TYR A 1 171 ? 9.175 10.200 14.791 1.00 82.19 171 TYR A C 1
ATOM 1372 O O . TYR A 1 171 ? 9.248 11.390 15.097 1.00 82.19 171 TYR A O 1
ATOM 1380 N N . ILE A 1 172 ? 8.192 9.406 15.227 1.00 83.69 172 ILE A N 1
ATOM 1381 C CA . ILE A 1 172 ? 7.200 9.806 16.232 1.00 83.69 172 ILE A CA 1
ATOM 1382 C C . ILE A 1 172 ? 7.855 9.799 17.612 1.00 83.69 172 ILE A C 1
ATOM 1384 O O . ILE A 1 172 ? 7.778 10.791 18.334 1.00 83.69 172 ILE A O 1
ATOM 1388 N N . LEU A 1 173 ? 8.578 8.722 17.931 1.00 81.69 173 LEU A N 1
ATOM 1389 C CA . LEU A 1 173 ? 9.233 8.541 19.230 1.00 81.69 173 LEU A CA 1
ATOM 1390 C C . LEU A 1 173 ? 10.412 9.499 19.471 1.00 81.69 173 LEU A C 1
ATOM 1392 O O . LEU A 1 173 ? 10.779 9.761 20.609 1.00 81.69 173 LEU A O 1
ATOM 1396 N N . LEU A 1 174 ? 10.988 10.076 18.412 1.00 79.25 174 LEU A N 1
ATOM 1397 C CA . LEU A 1 174 ? 11.973 11.158 18.537 1.00 79.25 174 LEU A CA 1
ATOM 1398 C C . LEU A 1 174 ? 11.378 12.456 19.108 1.00 79.25 174 LEU A C 1
ATOM 1400 O O . LEU A 1 174 ? 12.126 13.297 19.601 1.00 79.25 174 LEU A O 1
ATOM 1404 N N . LYS A 1 175 ? 10.059 12.650 18.993 1.00 77.25 175 LYS A N 1
ATOM 1405 C CA . LYS A 1 175 ? 9.362 13.882 19.398 1.00 77.25 175 LYS A CA 1
ATOM 1406 C C . LYS A 1 175 ? 8.479 13.696 20.629 1.00 77.25 175 LYS A C 1
ATOM 1408 O O . LYS A 1 175 ? 8.009 14.684 21.187 1.00 77.25 175 LYS A O 1
ATOM 1413 N N . THR A 1 176 ? 8.165 12.459 20.995 1.00 81.69 176 THR A N 1
ATOM 1414 C CA . THR A 1 176 ? 7.160 12.134 22.013 1.00 81.69 176 THR A CA 1
ATOM 1415 C C . THR A 1 176 ? 7.524 10.806 22.661 1.00 81.69 176 THR A C 1
ATOM 1417 O O . THR A 1 176 ? 7.945 9.883 21.967 1.00 81.69 176 THR A O 1
ATOM 1420 N N . ASP A 1 177 ? 7.382 10.702 23.979 1.00 87.12 177 ASP A N 1
ATOM 1421 C CA . ASP A 1 177 ? 7.608 9.447 24.689 1.00 87.12 177 ASP A CA 1
ATOM 1422 C C . ASP A 1 177 ? 6.394 8.504 24.567 1.00 87.12 177 ASP A C 1
ATOM 1424 O O . ASP A 1 177 ? 5.316 8.886 24.113 1.00 87.12 177 ASP A O 1
ATOM 1428 N N . GLN A 1 178 ? 6.563 7.240 24.957 1.00 86.44 178 GLN A N 1
ATOM 1429 C CA . GLN A 1 178 ? 5.501 6.236 24.839 1.00 86.44 178 GLN A CA 1
ATOM 1430 C C . GLN A 1 178 ? 4.255 6.606 25.670 1.00 86.44 178 GLN A C 1
ATOM 1432 O O . GLN A 1 178 ? 3.130 6.422 25.206 1.00 86.44 178 GLN A O 1
ATOM 1437 N N . SER A 1 179 ? 4.451 7.164 26.871 1.00 88.81 179 SER A N 1
ATOM 1438 C CA . SER A 1 179 ? 3.355 7.528 27.777 1.00 88.81 179 SER A CA 1
ATOM 1439 C C . SER A 1 179 ? 2.510 8.674 27.222 1.00 88.81 179 SER A C 1
ATOM 1441 O O . SER A 1 179 ? 1.284 8.648 27.330 1.00 88.81 179 SER A O 1
ATOM 1443 N N . ASP A 1 180 ? 3.128 9.667 26.588 1.00 91.88 180 ASP A N 1
ATOM 1444 C CA . ASP A 1 180 ? 2.394 10.772 25.988 1.00 91.88 180 ASP A CA 1
ATOM 1445 C C . ASP A 1 180 ? 1.672 10.342 24.708 1.00 91.88 180 ASP A C 1
ATOM 1447 O O . ASP A 1 180 ? 0.579 10.847 24.442 1.00 91.88 180 ASP A O 1
ATOM 1451 N N . VAL A 1 181 ? 2.203 9.367 23.953 1.00 92.75 181 VAL A N 1
ATOM 1452 C CA . VAL A 1 181 ? 1.441 8.738 22.858 1.00 92.75 181 VAL A CA 1
ATOM 1453 C C . VAL A 1 181 ? 0.162 8.101 23.400 1.00 92.75 181 VAL A C 1
ATOM 1455 O O . VAL A 1 181 ? -0.919 8.375 22.882 1.00 92.75 181 VAL A O 1
ATOM 1458 N N . GLU A 1 182 ? 0.260 7.296 24.459 1.00 94.69 182 GLU A N 1
ATOM 1459 C CA . GLU A 1 182 ? -0.890 6.630 25.083 1.00 94.69 182 GLU A CA 1
ATOM 1460 C C . GLU A 1 182 ? -1.959 7.627 25.552 1.00 94.69 182 GLU A C 1
ATOM 1462 O O . GLU A 1 182 ? -3.139 7.461 25.228 1.00 94.69 182 GLU A O 1
ATOM 1467 N N . LYS A 1 183 ? -1.552 8.704 26.239 1.00 95.38 183 LYS A N 1
ATOM 1468 C CA . LYS A 1 183 ? -2.464 9.771 26.686 1.00 95.38 183 LYS A CA 1
ATOM 1469 C C . LYS A 1 183 ? -3.165 10.450 25.510 1.00 95.38 183 LYS A C 1
ATOM 1471 O O . LYS A 1 183 ? -4.394 10.515 25.488 1.00 95.38 183 LYS A O 1
ATOM 1476 N N . LYS A 1 184 ? -2.408 10.907 24.505 1.00 96.38 184 LYS A N 1
ATOM 1477 C CA . LYS A 1 184 ? -2.958 11.606 23.329 1.00 96.38 184 LYS A CA 1
ATOM 1478 C C . LYS A 1 184 ? -3.904 10.724 22.516 1.00 96.38 184 LYS A C 1
ATOM 1480 O O . LYS A 1 184 ? -4.950 11.185 22.056 1.00 96.38 184 LYS A O 1
ATOM 1485 N N . VAL A 1 185 ? -3.560 9.446 22.349 1.00 97.19 185 VAL A N 1
ATOM 1486 C CA . VAL A 1 185 ? -4.433 8.465 21.693 1.00 97.19 185 VAL A CA 1
ATOM 1487 C C . VAL A 1 185 ? -5.720 8.288 22.499 1.00 97.19 185 VAL A C 1
ATOM 1489 O O . VAL A 1 185 ? -6.801 8.304 21.912 1.00 97.19 185 VAL A O 1
ATOM 1492 N N . PHE A 1 186 ? -5.641 8.173 23.830 1.00 97.12 186 PHE A N 1
ATOM 1493 C CA . PHE A 1 186 ? -6.831 8.012 24.667 1.00 97.12 186 PHE A CA 1
ATOM 1494 C C . PHE A 1 186 ? -7.768 9.226 24.611 1.00 97.12 186 PHE A C 1
ATOM 1496 O O . PHE A 1 186 ? -8.987 9.066 24.502 1.00 97.12 186 PHE A O 1
ATOM 1503 N N . GLU A 1 187 ? -7.219 10.442 24.636 1.00 96.81 187 GLU A N 1
ATOM 1504 C CA . GLU A 1 187 ? -7.992 11.682 24.508 1.00 96.81 187 GLU A CA 1
ATOM 1505 C C . GLU A 1 187 ? -8.807 11.709 23.211 1.00 96.81 187 GLU A C 1
ATOM 1507 O O . GLU A 1 187 ? -10.020 11.941 23.245 1.00 96.81 187 GLU A O 1
ATOM 1512 N N . LYS A 1 188 ? -8.171 11.391 22.076 1.00 97.50 188 LYS A N 1
ATOM 1513 C CA . LYS A 1 188 ? -8.841 11.317 20.769 1.00 97.50 188 LYS A CA 1
ATOM 1514 C C . LYS A 1 188 ? -9.826 10.143 20.695 1.00 97.50 188 LYS A C 1
ATOM 1516 O O . LYS A 1 188 ? -10.932 10.295 20.172 1.00 97.50 188 LYS A O 1
ATOM 1521 N N . PHE A 1 189 ? -9.487 8.989 21.272 1.00 97.38 189 PHE A N 1
ATOM 1522 C CA . PHE A 1 189 ? -10.341 7.793 21.291 1.00 97.38 189 PHE A CA 1
ATOM 1523 C C . PHE A 1 189 ? -11.712 8.064 21.928 1.00 97.38 189 PHE A C 1
ATOM 1525 O O . PHE A 1 189 ? -12.727 7.563 21.442 1.00 97.38 189 PHE A O 1
ATOM 1532 N N . ARG A 1 190 ? -11.785 8.915 22.965 1.00 95.62 190 ARG A N 1
ATOM 1533 C CA . ARG A 1 190 ? -13.053 9.275 23.633 1.00 95.62 190 ARG A CA 1
ATOM 1534 C C . ARG A 1 190 ? -14.097 9.877 22.683 1.00 95.62 190 ARG A C 1
ATOM 1536 O O . ARG A 1 190 ? -15.294 9.717 22.947 1.00 95.62 190 ARG A O 1
ATOM 1543 N N . TYR A 1 191 ? -13.661 10.554 21.618 1.00 95.81 191 TYR A N 1
ATOM 1544 C CA . TYR A 1 191 ? -14.532 11.049 20.551 1.00 95.81 191 TYR A CA 1
ATOM 1545 C C . TYR A 1 191 ? -14.945 9.910 19.610 1.00 95.81 191 TYR A C 1
ATOM 1547 O O . TYR A 1 191 ? -16.137 9.653 19.439 1.00 95.81 191 TYR A O 1
ATOM 1555 N N . TYR A 1 192 ? -13.967 9.176 19.072 1.00 96.69 192 TYR A N 1
ATOM 1556 C CA . TYR A 1 192 ? -14.194 8.151 18.050 1.00 96.69 192 TYR A CA 1
ATOM 1557 C C . TYR A 1 192 ? -14.988 6.938 18.537 1.00 96.69 192 TYR A C 1
ATOM 1559 O O . TYR A 1 192 ? -15.794 6.408 17.777 1.00 96.69 192 TYR A O 1
ATOM 1567 N N . ARG A 1 193 ? -14.879 6.559 19.818 1.00 95.31 193 ARG A N 1
ATOM 1568 C CA . ARG A 1 193 ? -15.675 5.466 20.412 1.00 95.31 193 ARG A CA 1
ATOM 1569 C C . ARG A 1 193 ? -17.191 5.686 20.353 1.00 95.31 193 ARG A C 1
ATOM 1571 O O . ARG A 1 193 ? -17.954 4.759 20.590 1.00 95.31 193 ARG A O 1
ATOM 1578 N N . ARG A 1 194 ? -17.638 6.927 20.121 1.00 94.12 194 ARG A N 1
ATOM 1579 C CA . ARG A 1 194 ? -19.063 7.279 20.007 1.00 94.12 194 ARG A CA 1
ATOM 1580 C C . ARG A 1 194 ? -19.587 7.149 18.577 1.00 94.12 194 ARG A C 1
ATOM 1582 O O . ARG A 1 194 ? -20.790 7.283 18.371 1.00 94.12 194 ARG A O 1
ATOM 1589 N N . LEU A 1 195 ? -18.706 6.952 17.598 1.00 95.75 195 LEU A N 1
ATOM 1590 C CA . LEU A 1 195 ? -19.086 6.840 16.197 1.00 95.75 195 LEU A CA 1
ATOM 1591 C C . LEU A 1 195 ? -19.415 5.384 15.840 1.00 95.75 195 LEU A C 1
ATOM 1593 O O . LEU A 1 195 ? -18.794 4.464 16.374 1.00 95.75 195 LEU A O 1
ATOM 1597 N N . PRO A 1 196 ? -20.342 5.151 14.895 1.00 96.56 196 PRO A N 1
ATOM 1598 C CA . PRO A 1 196 ? -20.505 3.836 14.292 1.00 96.56 196 PRO A CA 1
ATOM 1599 C C . PRO A 1 196 ? -19.193 3.358 13.663 1.00 96.56 196 PRO A C 1
ATOM 1601 O O . PRO A 1 196 ? -18.476 4.149 13.048 1.00 96.56 196 PRO A O 1
ATOM 1604 N N . VAL A 1 197 ? -18.916 2.054 13.740 1.00 96.12 197 VAL A N 1
ATOM 1605 C CA . VAL A 1 197 ? -17.674 1.449 13.219 1.00 96.12 197 VAL A CA 1
ATOM 1606 C C . VAL A 1 197 ? -17.419 1.836 11.760 1.00 96.12 197 VAL A C 1
ATOM 1608 O O . VAL A 1 197 ? -16.318 2.260 11.424 1.00 96.12 197 VAL A O 1
ATOM 1611 N N . GLY A 1 198 ? -18.447 1.771 10.905 1.00 95.81 198 GLY A N 1
ATOM 1612 C CA . GLY A 1 198 ? -18.330 2.171 9.499 1.00 95.81 198 GLY A CA 1
ATOM 1613 C C . GLY A 1 198 ? -17.924 3.638 9.328 1.00 95.81 198 GLY A C 1
ATOM 1614 O O . GLY A 1 198 ? -17.044 3.943 8.530 1.00 95.81 198 GLY A O 1
ATOM 1615 N N . THR A 1 199 ? -18.491 4.546 10.127 1.00 96.50 199 THR A N 1
ATOM 1616 C CA . THR A 1 199 ? -18.099 5.963 10.134 1.00 96.50 199 THR A CA 1
ATOM 1617 C C . THR A 1 199 ? -16.661 6.138 10.618 1.00 96.50 199 THR A C 1
ATOM 1619 O O . THR A 1 199 ? -15.916 6.897 10.010 1.00 96.50 199 THR A O 1
ATOM 1622 N N . GLY A 1 200 ? -16.245 5.405 11.656 1.00 97.50 200 GLY A N 1
ATOM 1623 C CA . GLY A 1 200 ? -14.855 5.383 12.119 1.00 97.50 200 GLY A CA 1
ATOM 1624 C C . GLY A 1 200 ? -13.890 4.945 11.015 1.00 97.50 200 GLY A C 1
ATOM 1625 O O . GLY A 1 200 ? -12.904 5.627 10.753 1.00 97.50 200 GLY A O 1
ATOM 1626 N N . MET A 1 201 ? -14.212 3.869 10.296 1.00 97.75 201 MET A N 1
ATOM 1627 C CA . MET A 1 201 ? -13.400 3.380 9.177 1.00 97.75 201 MET A CA 1
ATOM 1628 C C . MET A 1 201 ? -13.290 4.402 8.040 1.00 97.75 201 MET A C 1
ATOM 1630 O O . MET A 1 201 ? -12.197 4.618 7.524 1.00 97.75 201 MET A O 1
ATOM 1634 N N . ILE A 1 202 ? -14.384 5.077 7.671 1.00 97.62 202 ILE A N 1
ATOM 1635 C CA . ILE A 1 202 ? -14.332 6.146 6.662 1.00 97.62 202 ILE A CA 1
ATOM 1636 C C . ILE A 1 202 ? -13.486 7.320 7.161 1.00 97.62 202 ILE A C 1
ATOM 1638 O O . ILE A 1 202 ? -12.620 7.787 6.424 1.00 97.62 202 ILE A O 1
ATOM 1642 N N . SER A 1 203 ? -13.655 7.757 8.412 1.00 97.94 203 SER A N 1
ATOM 1643 C CA . SER A 1 203 ? -12.826 8.812 9.011 1.00 97.94 203 SER A CA 1
ATOM 1644 C C . SER A 1 203 ? -11.337 8.456 9.006 1.00 97.94 203 SER A C 1
ATOM 1646 O O . SER A 1 203 ? -10.513 9.315 8.702 1.00 97.94 203 SER A O 1
ATOM 1648 N N . PHE A 1 204 ? -10.988 7.190 9.265 1.00 98.56 204 PHE A N 1
ATOM 1649 C CA . PHE A 1 204 ? -9.611 6.698 9.169 1.00 98.56 204 PHE A CA 1
ATOM 1650 C C . PHE A 1 204 ? -9.048 6.868 7.756 1.00 98.56 204 PHE A C 1
ATOM 1652 O O . PHE A 1 204 ? -7.966 7.426 7.586 1.00 98.56 204 PHE A O 1
ATOM 1659 N N . ILE A 1 205 ? -9.799 6.439 6.736 1.00 98.31 205 ILE A N 1
ATOM 1660 C CA . ILE A 1 205 ? -9.373 6.561 5.337 1.00 98.31 205 ILE A CA 1
ATOM 1661 C C . ILE A 1 205 ? -9.235 8.039 4.949 1.00 98.31 205 ILE A C 1
ATOM 1663 O O . ILE A 1 205 ? -8.197 8.432 4.425 1.00 98.31 205 ILE A O 1
ATOM 1667 N N . LYS A 1 206 ? -10.228 8.880 5.273 1.00 97.88 206 LYS A N 1
ATOM 1668 C CA . LYS A 1 206 ? -10.207 10.327 4.989 1.00 97.88 206 LYS A CA 1
ATOM 1669 C C . LYS A 1 206 ? -9.036 11.045 5.656 1.00 97.88 206 LYS A C 1
ATOM 1671 O O . LYS A 1 206 ? -8.527 12.023 5.115 1.00 97.88 206 LYS A O 1
ATOM 1676 N N . LEU A 1 207 ? -8.629 10.604 6.845 1.00 98.06 207 LEU A N 1
ATOM 1677 C CA . LEU A 1 207 ? -7.458 11.152 7.514 1.00 98.06 207 LEU A CA 1
ATOM 1678 C C . LEU A 1 207 ? -6.167 10.696 6.826 1.00 98.06 207 LEU A C 1
ATOM 1680 O O . LEU A 1 207 ? -5.292 11.522 6.579 1.00 98.06 207 LEU A O 1
ATOM 1684 N N . ALA A 1 208 ? -6.076 9.416 6.457 1.00 97.69 208 ALA A N 1
ATOM 1685 C CA . ALA A 1 208 ? -4.935 8.878 5.725 1.00 97.69 208 ALA A CA 1
ATOM 1686 C C . ALA A 1 208 ? -4.747 9.547 4.352 1.00 97.69 208 ALA A C 1
ATOM 1688 O O . ALA A 1 208 ? -3.611 9.834 3.994 1.00 97.69 208 ALA A O 1
ATOM 1689 N N . GLU A 1 209 ? -5.828 9.869 3.632 1.00 96.69 209 GLU A N 1
ATOM 1690 C CA . GLU A 1 209 ? -5.817 10.577 2.334 1.00 96.69 209 GLU A CA 1
ATOM 1691 C C . GLU A 1 209 ? -5.052 11.913 2.355 1.00 96.69 209 GLU A C 1
ATOM 1693 O O . GLU A 1 209 ? -4.585 12.370 1.312 1.00 96.69 209 GLU A O 1
ATOM 1698 N N . LYS A 1 210 ? -4.904 12.546 3.528 1.00 95.06 210 LYS A N 1
ATOM 1699 C CA . LYS A 1 210 ? -4.136 13.793 3.682 1.00 95.06 210 LYS A CA 1
ATOM 1700 C C . LYS A 1 210 ? -2.621 13.583 3.592 1.00 95.06 210 LYS A C 1
ATOM 1702 O O . LYS A 1 210 ? -1.887 14.552 3.423 1.00 95.06 210 LYS A O 1
ATOM 1707 N N . SER A 1 211 ? -2.140 12.350 3.753 1.00 93.31 211 SER A N 1
ATOM 1708 C CA . SER A 1 211 ? -0.716 12.023 3.679 1.00 93.31 211 SER A CA 1
ATOM 1709 C C . SER A 1 211 ? -0.216 12.030 2.235 1.00 93.31 211 SER A C 1
ATOM 1711 O O . SER A 1 211 ? -0.809 11.407 1.360 1.00 93.31 211 SER A O 1
ATOM 1713 N N . GLU A 1 212 ? 0.963 12.610 2.005 1.00 91.19 212 GLU A N 1
ATOM 1714 C CA . GLU A 1 212 ? 1.666 12.519 0.714 1.00 91.19 212 GLU A CA 1
ATOM 1715 C C . GLU A 1 212 ? 2.070 11.084 0.341 1.00 91.19 212 GLU A C 1
ATOM 1717 O O . GLU A 1 212 ? 2.303 10.781 -0.824 1.00 91.19 212 GLU A O 1
ATOM 1722 N N . SER A 1 213 ? 2.162 10.190 1.329 1.00 93.25 213 SER A N 1
ATOM 1723 C CA . SER A 1 213 ? 2.477 8.770 1.119 1.00 93.25 213 SER A CA 1
ATOM 1724 C C . SER A 1 213 ? 1.239 7.881 0.971 1.00 93.25 213 SER A C 1
ATOM 1726 O O . SER A 1 213 ? 1.371 6.677 0.754 1.00 93.25 213 SER A O 1
ATOM 1728 N N . TYR A 1 214 ? 0.033 8.450 1.077 1.00 95.88 214 TYR A N 1
ATOM 1729 C CA . TYR A 1 214 ? -1.212 7.706 0.924 1.00 95.88 214 TYR A CA 1
ATOM 1730 C C . TYR A 1 214 ? -1.281 7.023 -0.440 1.00 95.88 214 TYR A C 1
ATOM 1732 O O . TYR A 1 214 ? -1.199 7.683 -1.471 1.00 95.88 214 TYR A O 1
ATOM 1740 N N . GLY A 1 215 ? -1.456 5.703 -0.454 1.00 93.75 215 GLY A N 1
ATOM 1741 C CA . GLY A 1 215 ? -1.568 4.943 -1.695 1.00 93.75 215 GLY A CA 1
ATOM 1742 C C . GLY A 1 215 ? -0.268 4.835 -2.491 1.00 93.75 215 GLY A C 1
ATOM 1743 O O . GLY A 1 215 ? -0.308 4.557 -3.692 1.00 93.75 215 GLY A O 1
ATOM 1744 N N . TYR A 1 216 ? 0.875 5.048 -1.836 1.00 94.75 216 TYR A N 1
ATOM 1745 C CA . TYR A 1 216 ? 2.188 4.825 -2.419 1.00 94.75 216 TYR A CA 1
ATOM 1746 C C . TYR A 1 216 ? 2.867 3.595 -1.819 1.00 94.75 216 TYR A C 1
ATOM 1748 O O . TYR A 1 216 ? 2.847 3.366 -0.612 1.00 94.75 216 TYR A O 1
ATOM 1756 N N . ARG A 1 217 ? 3.555 2.826 -2.667 1.00 94.50 217 ARG A N 1
ATOM 1757 C CA . ARG A 1 217 ? 4.480 1.775 -2.229 1.00 94.50 217 ARG A CA 1
ATOM 1758 C C . ARG A 1 217 ? 5.915 2.282 -2.317 1.00 94.50 217 ARG A C 1
ATOM 1760 O O . ARG A 1 217 ? 6.331 2.794 -3.355 1.00 94.50 217 ARG A O 1
ATOM 1767 N N . MET A 1 218 ? 6.670 2.085 -1.242 1.00 93.12 218 MET A N 1
ATOM 1768 C CA . MET A 1 218 ? 8.049 2.546 -1.096 1.00 93.12 218 MET A CA 1
ATOM 1769 C C . MET A 1 218 ? 9.066 1.456 -1.442 1.00 93.12 218 MET A C 1
ATOM 1771 O O . MET A 1 218 ? 8.938 0.312 -1.010 1.00 93.12 218 MET A O 1
ATOM 1775 N N . TYR A 1 219 ? 10.107 1.833 -2.182 1.00 94.38 219 TYR A N 1
ATOM 1776 C CA . TYR A 1 219 ? 11.228 0.978 -2.561 1.00 94.38 219 TYR A CA 1
ATOM 1777 C C . TYR A 1 219 ? 12.550 1.675 -2.255 1.00 94.38 219 TYR A C 1
ATOM 1779 O O . TYR A 1 219 ? 12.749 2.839 -2.596 1.00 94.38 219 TYR A O 1
ATOM 1787 N N . GLU A 1 220 ? 13.488 0.963 -1.639 1.00 93.69 220 GLU A N 1
ATOM 1788 C CA . GLU A 1 220 ? 14.830 1.501 -1.416 1.00 93.69 220 GLU A CA 1
ATOM 1789 C C . GLU A 1 220 ? 15.622 1.550 -2.725 1.00 93.69 220 GLU A C 1
ATOM 1791 O O . GLU A 1 220 ? 15.680 0.571 -3.476 1.00 93.69 220 GLU A O 1
ATOM 1796 N N . ALA A 1 221 ? 16.265 2.687 -2.984 1.00 95.06 221 ALA A N 1
ATOM 1797 C CA . ALA A 1 221 ? 17.086 2.889 -4.167 1.00 95.06 221 ALA A CA 1
ATOM 1798 C C . ALA A 1 221 ? 18.266 3.826 -3.880 1.00 95.06 221 ALA A C 1
ATOM 1800 O O . ALA A 1 221 ? 18.331 4.501 -2.849 1.00 95.06 221 ALA A O 1
ATOM 1801 N N . LEU A 1 222 ? 19.203 3.874 -4.819 1.00 95.50 222 LEU A N 1
ATOM 1802 C CA . LEU A 1 222 ? 20.255 4.882 -4.878 1.00 95.50 222 LEU A CA 1
ATOM 1803 C C . LEU A 1 222 ? 19.946 5.860 -6.013 1.00 95.50 222 LEU A C 1
ATOM 1805 O O . LEU A 1 222 ? 19.564 5.418 -7.097 1.00 95.50 222 LEU A O 1
ATOM 1809 N N . ASN A 1 223 ? 20.096 7.161 -5.771 1.00 92.19 223 ASN A N 1
ATOM 1810 C CA . ASN A 1 223 ? 19.968 8.178 -6.821 1.00 92.19 223 ASN A CA 1
ATOM 1811 C C . ASN A 1 223 ? 21.220 8.208 -7.727 1.00 92.19 223 ASN A C 1
ATOM 1813 O O . ASN A 1 223 ? 22.155 7.426 -7.542 1.00 92.19 223 ASN A O 1
ATOM 1817 N N . GLU A 1 224 ? 21.259 9.134 -8.687 1.00 90.62 224 GLU A N 1
ATOM 1818 C CA . GLU A 1 224 ? 22.406 9.341 -9.589 1.00 90.62 224 GLU A CA 1
ATOM 1819 C C . GLU A 1 224 ? 23.737 9.589 -8.850 1.00 90.62 224 GLU A C 1
ATOM 1821 O O . GLU A 1 224 ? 24.790 9.146 -9.304 1.00 90.62 224 GLU A O 1
ATOM 1826 N N . ASN A 1 225 ? 23.682 10.206 -7.666 1.00 90.88 225 ASN A N 1
ATOM 1827 C CA . ASN A 1 225 ? 24.840 10.490 -6.815 1.00 90.88 225 ASN A CA 1
ATOM 1828 C C . ASN A 1 225 ? 25.215 9.323 -5.879 1.00 90.88 225 ASN A C 1
ATOM 1830 O O . ASN A 1 225 ? 26.104 9.467 -5.044 1.00 90.88 225 ASN A O 1
ATOM 1834 N N . ASN A 1 226 ? 24.553 8.168 -5.999 1.00 91.06 226 ASN A N 1
ATOM 1835 C CA . ASN A 1 226 ? 24.640 7.028 -5.081 1.00 91.06 226 ASN A CA 1
ATOM 1836 C C . ASN A 1 226 ? 24.163 7.301 -3.640 1.00 91.06 226 ASN A C 1
ATOM 1838 O O . ASN A 1 226 ? 24.453 6.518 -2.731 1.00 91.06 226 ASN A O 1
ATOM 1842 N N . ASP A 1 227 ? 23.380 8.356 -3.414 1.00 91.38 227 ASP A N 1
ATOM 1843 C CA . ASP A 1 227 ? 22.741 8.593 -2.122 1.00 91.38 227 ASP A CA 1
ATOM 1844 C C . ASP A 1 227 ? 21.532 7.678 -1.940 1.00 91.38 227 ASP A C 1
ATOM 1846 O O . ASP A 1 227 ? 20.729 7.469 -2.856 1.00 91.38 227 ASP A O 1
ATOM 1850 N N . LYS A 1 228 ? 21.343 7.191 -0.711 1.00 92.31 228 LYS A N 1
ATOM 1851 C CA . LYS A 1 228 ? 20.161 6.406 -0.352 1.00 92.31 228 LYS A CA 1
ATOM 1852 C C . LYS A 1 228 ? 18.902 7.270 -0.411 1.00 92.31 228 LYS A C 1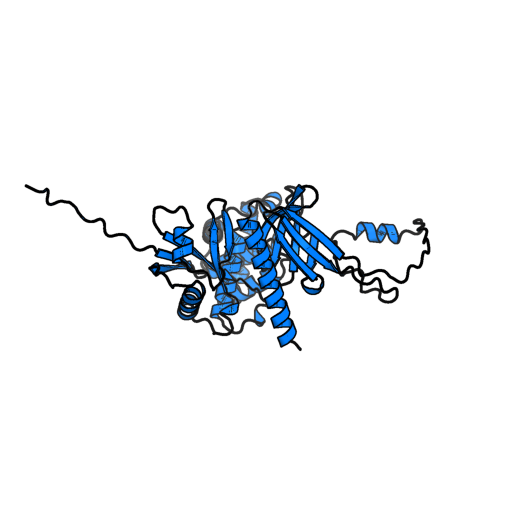
ATOM 1854 O O . LYS A 1 228 ? 18.770 8.271 0.298 1.00 92.31 228 LYS A O 1
ATOM 1859 N N . CYS A 1 229 ? 17.936 6.815 -1.190 1.00 92.69 229 CYS A N 1
ATOM 1860 C CA . CYS A 1 229 ? 16.617 7.410 -1.305 1.00 92.69 229 CYS A CA 1
ATOM 1861 C C . CYS A 1 229 ? 15.535 6.328 -1.234 1.00 92.69 229 CYS A C 1
ATOM 1863 O O . CYS A 1 229 ? 15.813 5.125 -1.247 1.00 92.69 229 CYS A O 1
ATOM 1865 N N . ILE A 1 230 ? 14.295 6.776 -1.101 1.00 93.19 230 ILE A N 1
ATOM 1866 C CA . ILE A 1 230 ? 13.109 5.936 -1.191 1.00 93.19 230 ILE A CA 1
ATOM 1867 C C . ILE A 1 230 ? 12.352 6.379 -2.435 1.00 93.19 230 ILE A C 1
ATOM 1869 O O . ILE A 1 230 ? 11.906 7.523 -2.520 1.00 93.19 230 ILE A O 1
ATOM 1873 N N . LEU A 1 231 ? 12.233 5.462 -3.387 1.00 94.88 231 LEU A N 1
ATOM 1874 C CA . LEU A 1 231 ? 11.422 5.589 -4.584 1.00 94.88 231 LEU A CA 1
ATOM 1875 C C . LEU A 1 231 ? 10.005 5.128 -4.247 1.00 94.88 231 LEU A C 1
ATOM 1877 O O . LEU A 1 231 ? 9.771 3.949 -3.989 1.00 94.88 231 LEU A O 1
ATOM 1881 N N . SER A 1 232 ? 9.069 6.061 -4.222 1.00 95.12 232 SER A N 1
ATOM 1882 C CA . SER A 1 232 ? 7.683 5.827 -3.846 1.00 95.12 232 SER A CA 1
ATOM 1883 C C . SER A 1 232 ? 6.803 5.896 -5.086 1.00 95.12 232 SER A C 1
ATOM 1885 O O . SER A 1 232 ? 6.846 6.882 -5.816 1.00 95.12 232 SER A O 1
ATOM 1887 N N . ILE A 1 233 ? 6.008 4.864 -5.351 1.00 97.12 233 ILE A N 1
ATOM 1888 C CA . ILE A 1 233 ? 5.190 4.756 -6.568 1.00 97.12 233 ILE A CA 1
ATOM 1889 C C . ILE A 1 233 ? 3.726 4.644 -6.160 1.00 97.12 233 ILE A C 1
ATOM 1891 O O . ILE A 1 233 ? 3.376 3.735 -5.407 1.00 97.12 233 ILE A O 1
ATOM 1895 N N . GLY A 1 234 ? 2.881 5.537 -6.666 1.00 95.44 234 GLY A N 1
ATOM 1896 C CA . GLY A 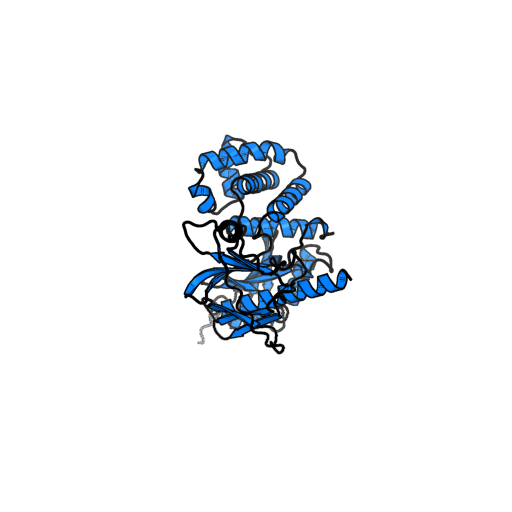1 234 ? 1.470 5.601 -6.293 1.00 95.44 234 GLY A CA 1
ATOM 1897 C C . GLY A 1 234 ? 0.589 6.167 -7.398 1.00 95.44 234 GLY A C 1
ATOM 1898 O O . GLY A 1 234 ? 1.012 6.342 -8.539 1.00 95.44 234 GLY A O 1
ATOM 1899 N N . TYR A 1 235 ? -0.659 6.462 -7.057 1.00 92.12 235 TYR A N 1
ATOM 1900 C CA . TYR A 1 235 ? -1.688 6.816 -8.036 1.00 92.12 235 TYR A CA 1
ATOM 1901 C C . TYR A 1 235 ? -1.518 8.219 -8.657 1.00 92.12 235 TYR A C 1
ATOM 1903 O O . TYR A 1 235 ? -2.003 8.435 -9.765 1.00 92.12 235 TYR A O 1
ATOM 1911 N N . LYS A 1 236 ? -0.785 9.158 -8.026 1.00 93.12 236 LYS A N 1
ATOM 1912 C CA . LYS A 1 236 ? -0.503 10.492 -8.616 1.00 93.12 236 LYS A CA 1
ATOM 1913 C C . LYS A 1 236 ? 0.824 10.573 -9.376 1.00 93.12 236 LYS A C 1
ATOM 1915 O O . LYS A 1 236 ? 1.005 11.487 -10.183 1.00 93.12 236 LYS A O 1
ATOM 1920 N N . GLY A 1 237 ? 1.760 9.653 -9.138 1.00 95.44 237 GLY A N 1
ATOM 1921 C CA . GLY A 1 237 ? 3.079 9.691 -9.766 1.00 95.44 237 GLY A CA 1
ATOM 1922 C C . GLY A 1 237 ? 4.143 8.890 -9.026 1.00 95.44 237 GLY A C 1
ATOM 1923 O O . GLY A 1 237 ? 3.849 7.958 -8.274 1.00 95.44 237 GLY A O 1
ATOM 1924 N N . ILE A 1 238 ? 5.395 9.301 -9.223 1.00 96.88 238 ILE A N 1
ATOM 1925 C CA . ILE A 1 238 ? 6.574 8.752 -8.550 1.00 96.88 238 ILE A CA 1
ATOM 1926 C C . ILE A 1 238 ? 7.196 9.834 -7.667 1.00 96.88 238 ILE A C 1
ATOM 1928 O O . ILE A 1 238 ? 7.610 10.880 -8.163 1.00 96.88 238 ILE A O 1
ATOM 1932 N N . TYR A 1 239 ? 7.260 9.595 -6.361 1.00 94.75 239 TYR A N 1
ATOM 1933 C CA . TYR A 1 239 ? 7.777 10.533 -5.363 1.00 94.75 239 TYR A CA 1
ATOM 1934 C C . TYR A 1 239 ? 9.079 10.011 -4.763 1.00 94.75 239 TYR A C 1
ATOM 1936 O O . TYR A 1 239 ? 9.215 8.815 -4.511 1.00 94.75 239 TYR A O 1
ATOM 1944 N N . ILE A 1 240 ? 10.038 10.902 -4.516 1.00 93.25 240 ILE A N 1
ATOM 1945 C CA . ILE A 1 240 ? 11.337 10.545 -3.947 1.00 93.25 240 ILE A CA 1
ATOM 1946 C C . ILE A 1 240 ? 11.474 11.152 -2.558 1.00 93.25 240 ILE A C 1
ATOM 1948 O O . ILE A 1 240 ? 11.388 12.368 -2.375 1.00 93.25 240 ILE A O 1
ATOM 1952 N N . TYR A 1 241 ? 11.756 10.297 -1.581 1.00 90.19 241 TYR A N 1
ATOM 1953 C CA . TYR A 1 241 ? 12.056 10.701 -0.212 1.00 90.19 241 TYR A CA 1
ATOM 1954 C C . TYR A 1 241 ? 13.531 10.468 0.086 1.00 90.19 241 TYR A C 1
ATOM 1956 O O . TYR A 1 241 ? 14.157 9.525 -0.410 1.00 90.19 241 TYR A O 1
ATOM 1964 N N . ARG A 1 242 ? 14.115 11.330 0.916 1.00 85.75 242 ARG A N 1
ATOM 1965 C CA . ARG A 1 242 ? 15.512 11.182 1.320 1.00 85.75 242 ARG A CA 1
ATOM 1966 C C . ARG A 1 242 ? 15.598 10.207 2.481 1.00 85.75 242 ARG A C 1
ATOM 1968 O O . ARG A 1 242 ? 14.918 10.382 3.486 1.00 85.75 242 ARG A O 1
ATOM 1975 N N . ARG A 1 243 ? 16.478 9.211 2.398 1.00 77.31 243 ARG A N 1
ATOM 1976 C CA . ARG A 1 243 ? 16.676 8.254 3.492 1.00 77.31 243 ARG A CA 1
ATOM 1977 C C . ARG A 1 243 ? 17.698 8.803 4.495 1.00 77.31 243 ARG A C 1
ATOM 1979 O O . ARG A 1 243 ? 18.828 8.327 4.552 1.00 77.31 243 ARG A O 1
ATOM 1986 N N . SER A 1 244 ? 17.322 9.822 5.269 1.00 68.88 244 SER A N 1
ATOM 1987 C CA . SER A 1 244 ? 18.181 10.406 6.312 1.00 68.88 244 SER A CA 1
ATOM 1988 C C . SER A 1 244 ? 17.539 10.311 7.693 1.00 68.88 244 SER A C 1
ATOM 1990 O O . SER A 1 244 ? 16.355 10.589 7.852 1.00 68.88 244 SER A O 1
ATOM 1992 N N . ARG A 1 245 ? 18.343 9.959 8.708 1.00 56.59 245 ARG A N 1
ATOM 1993 C CA . ARG A 1 245 ? 17.911 9.866 10.117 1.00 56.59 245 ARG A CA 1
ATOM 1994 C C . ARG A 1 245 ? 17.474 11.210 10.716 1.00 56.59 245 ARG A C 1
ATOM 1996 O O . ARG A 1 245 ? 16.808 11.211 11.742 1.00 56.59 245 ARG A O 1
ATOM 2003 N N . HIS A 1 246 ? 17.849 12.328 10.093 1.00 53.72 246 HIS A N 1
ATOM 2004 C CA . HIS A 1 246 ? 17.631 13.682 10.616 1.00 53.72 246 HIS A CA 1
ATOM 2005 C C . HIS A 1 246 ? 16.734 14.554 9.723 1.00 53.72 246 HIS A C 1
ATOM 2007 O O . HIS A 1 246 ? 16.691 15.765 9.911 1.00 53.72 246 HIS A O 1
ATOM 2013 N N . GLN A 1 247 ? 16.049 13.980 8.728 1.00 58.59 247 GLN A N 1
ATOM 2014 C CA . GLN A 1 247 ? 15.185 14.743 7.820 1.00 58.59 247 GLN A CA 1
ATOM 2015 C C . GLN A 1 247 ? 13.732 14.283 7.896 1.00 58.59 247 GLN A C 1
ATOM 2017 O O . GLN A 1 247 ? 13.441 13.141 8.248 1.00 58.59 247 GLN A O 1
ATOM 2022 N N . ASN A 1 248 ? 12.824 15.196 7.550 1.00 65.62 248 ASN A N 1
ATOM 2023 C CA . ASN A 1 248 ? 11.394 14.934 7.475 1.00 65.62 248 ASN A CA 1
ATOM 2024 C C . ASN A 1 248 ? 11.112 13.898 6.380 1.00 65.62 248 ASN A C 1
ATOM 2026 O O . ASN A 1 248 ? 10.971 14.248 5.214 1.00 65.62 248 ASN A O 1
ATOM 2030 N N . LEU A 1 249 ? 10.992 12.627 6.769 1.00 72.06 249 LEU A N 1
ATOM 2031 C CA . LEU A 1 249 ? 10.557 11.547 5.877 1.00 72.06 249 LEU A CA 1
ATOM 2032 C C . LEU A 1 249 ? 9.124 11.760 5.362 1.00 72.06 249 LEU A C 1
ATOM 2034 O O . LEU A 1 249 ? 8.748 11.159 4.372 1.00 72.06 249 LEU A O 1
ATOM 2038 N N . ILE A 1 250 ? 8.337 12.625 6.007 1.00 79.69 250 ILE A N 1
ATOM 2039 C CA . ILE A 1 250 ? 6.924 12.865 5.682 1.00 79.69 250 ILE A CA 1
ATOM 2040 C C . ILE A 1 250 ? 6.755 13.560 4.321 1.00 79.69 250 ILE A C 1
ATOM 2042 O O . ILE A 1 250 ? 5.792 13.281 3.612 1.00 79.69 250 ILE A O 1
ATOM 2046 N N . THR A 1 251 ? 7.685 14.438 3.935 1.00 84.62 251 THR A N 1
ATOM 2047 C CA . THR A 1 251 ? 7.560 15.249 2.716 1.00 84.62 251 THR A CA 1
ATOM 2048 C C . THR A 1 251 ? 8.541 14.754 1.653 1.00 84.62 251 THR A C 1
ATOM 2050 O O . THR A 1 251 ? 9.744 14.690 1.929 1.00 84.62 251 THR A O 1
ATOM 2053 N N . PRO A 1 252 ? 8.073 14.403 0.441 1.00 87.88 252 PRO A N 1
ATOM 2054 C CA . PRO A 1 252 ? 8.978 14.054 -0.646 1.00 87.88 252 PRO A CA 1
ATOM 2055 C C . PRO A 1 252 ? 9.802 15.280 -1.049 1.00 87.88 252 PRO A C 1
ATOM 2057 O O . PRO A 1 252 ? 9.315 16.407 -1.009 1.00 87.88 252 PRO A O 1
ATOM 2060 N N . TYR A 1 253 ? 11.061 15.076 -1.438 1.00 85.12 253 TYR A N 1
ATOM 2061 C CA . TYR A 1 253 ? 11.909 16.178 -1.912 1.00 85.12 253 TYR A CA 1
ATOM 2062 C C . TYR A 1 253 ? 11.836 16.356 -3.436 1.00 85.12 253 TYR A C 1
ATOM 2064 O O . TYR A 1 253 ? 12.165 17.426 -3.941 1.00 85.12 253 TYR A O 1
ATOM 2072 N N . LEU A 1 254 ? 11.400 15.317 -4.156 1.00 90.00 254 LEU A N 1
ATOM 2073 C CA . LEU A 1 254 ? 11.080 15.353 -5.582 1.00 90.00 254 LEU A CA 1
ATOM 2074 C C . LEU A 1 254 ? 9.755 14.637 -5.823 1.00 90.00 254 LEU A C 1
ATOM 2076 O O . LEU A 1 254 ? 9.512 13.568 -5.259 1.00 90.00 254 LEU A O 1
ATOM 2080 N N . ALA A 1 255 ? 8.939 15.194 -6.709 1.00 92.19 255 ALA A N 1
ATOM 2081 C CA . ALA A 1 255 ? 7.701 14.590 -7.170 1.00 92.19 255 ALA A CA 1
ATOM 2082 C C . ALA A 1 255 ? 7.653 14.612 -8.699 1.00 92.19 255 ALA A C 1
ATOM 2084 O O . ALA A 1 255 ? 7.854 15.654 -9.322 1.00 92.19 255 ALA A O 1
ATOM 2085 N N . TYR A 1 256 ? 7.349 13.460 -9.294 1.00 93.56 256 TYR A N 1
ATOM 2086 C CA . TYR A 1 256 ? 7.164 13.287 -10.731 1.00 93.56 256 TYR A CA 1
ATOM 2087 C C . TYR A 1 256 ? 5.729 12.823 -11.001 1.00 93.56 256 TYR A C 1
ATOM 2089 O O . TYR A 1 256 ? 5.453 11.619 -10.982 1.00 93.56 256 TYR A O 1
ATOM 2097 N N . PRO A 1 257 ? 4.784 13.760 -11.189 1.00 93.56 257 PRO A N 1
ATOM 2098 C CA . PRO A 1 257 ? 3.404 13.426 -11.523 1.00 93.56 257 PRO A CA 1
ATOM 2099 C C . PRO A 1 257 ? 3.300 12.623 -12.825 1.00 93.56 257 PRO A C 1
ATOM 2101 O O . PRO A 1 257 ? 4.056 12.870 -13.763 1.00 93.56 257 PRO A O 1
ATOM 2104 N N . TRP A 1 258 ? 2.304 11.741 -12.953 1.00 94.25 258 TRP A N 1
ATOM 2105 C CA . TRP A 1 258 ? 2.128 10.953 -14.187 1.00 94.25 258 TRP A CA 1
ATOM 2106 C C . TRP A 1 258 ? 2.041 11.814 -15.453 1.00 94.25 258 TRP A C 1
ATOM 2108 O O . TRP A 1 258 ? 2.578 11.447 -16.489 1.00 94.25 258 TRP A O 1
ATOM 2118 N N . ARG A 1 259 ? 1.443 13.009 -15.356 1.00 89.44 259 ARG A N 1
ATOM 2119 C CA . ARG A 1 259 ? 1.286 13.946 -16.483 1.00 89.44 259 ARG A CA 1
ATOM 2120 C C . ARG A 1 259 ? 2.597 14.468 -17.091 1.00 89.44 259 ARG A C 1
ATOM 2122 O O . ARG A 1 259 ? 2.539 14.971 -18.208 1.00 89.44 259 ARG A O 1
ATOM 2129 N N . VAL A 1 260 ? 3.722 14.407 -16.370 1.00 89.44 260 VAL A N 1
ATOM 2130 C CA . VAL A 1 260 ? 5.027 14.901 -16.861 1.00 89.44 260 VAL A CA 1
ATOM 2131 C C . VAL A 1 260 ? 5.973 13.778 -17.292 1.00 89.44 260 VAL A C 1
ATOM 2133 O O . VAL A 1 260 ? 6.981 14.046 -17.943 1.00 89.44 260 VAL A O 1
ATOM 2136 N N . ILE A 1 261 ? 5.667 12.530 -16.925 1.00 92.50 261 ILE A N 1
ATOM 2137 C CA . ILE A 1 261 ? 6.490 11.366 -17.254 1.00 92.50 261 ILE A CA 1
ATOM 2138 C C . ILE A 1 261 ? 6.177 10.938 -18.690 1.00 92.50 261 ILE A C 1
ATOM 2140 O O . ILE A 1 261 ? 5.060 10.520 -18.987 1.00 92.50 261 ILE A O 1
ATOM 2144 N N . ASP A 1 262 ? 7.184 11.001 -19.559 1.00 90.56 262 ASP A N 1
ATOM 2145 C CA . ASP A 1 262 ? 7.071 10.567 -20.953 1.00 90.56 262 ASP A CA 1
ATOM 2146 C C . ASP A 1 262 ? 7.341 9.062 -21.069 1.00 90.56 262 ASP A C 1
ATOM 2148 O O . ASP A 1 262 ? 6.524 8.323 -21.617 1.00 90.56 262 ASP A O 1
ATOM 2152 N N . ASN A 1 263 ? 8.462 8.593 -20.511 1.00 93.88 263 ASN A N 1
ATOM 2153 C CA . ASN A 1 263 ? 8.890 7.198 -20.610 1.00 93.88 263 ASN A CA 1
ATOM 2154 C C . ASN A 1 263 ? 9.490 6.672 -19.300 1.00 93.88 263 ASN A C 1
ATOM 2156 O O . ASN A 1 263 ? 10.004 7.414 -18.462 1.00 93.88 263 ASN A O 1
ATOM 2160 N N . LEU A 1 264 ? 9.437 5.349 -19.136 1.00 96.38 264 LEU A N 1
ATOM 2161 C CA . LEU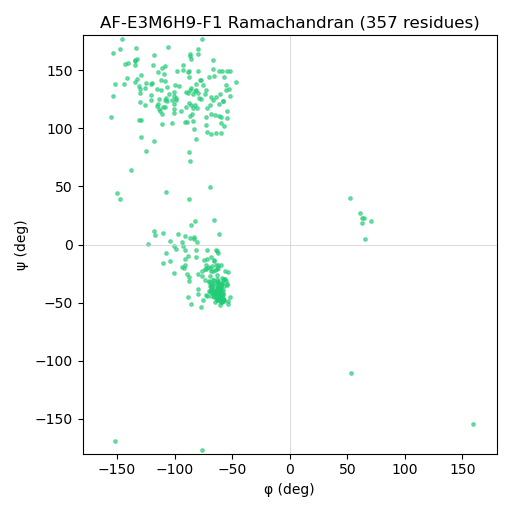 A 1 264 ? 10.011 4.626 -18.004 1.00 96.38 264 LEU A CA 1
ATOM 2162 C C . LEU A 1 264 ? 10.861 3.470 -18.517 1.00 96.38 264 LEU A C 1
ATOM 2164 O O . LEU A 1 264 ? 10.359 2.570 -19.196 1.00 96.38 264 LEU A O 1
ATOM 2168 N N . TYR A 1 265 ? 12.131 3.454 -18.132 1.00 95.56 265 TYR A N 1
ATOM 2169 C CA . TYR A 1 265 ? 13.085 2.439 -18.565 1.00 95.56 265 TYR A CA 1
ATOM 2170 C C . TYR A 1 265 ? 13.547 1.588 -17.395 1.00 95.56 265 TYR A C 1
ATOM 2172 O O . TYR A 1 265 ? 13.688 2.074 -16.272 1.00 95.56 265 TYR A O 1
ATOM 2180 N N . TYR A 1 266 ? 13.851 0.323 -17.670 1.00 95.38 266 TYR A N 1
ATOM 2181 C CA . TYR A 1 266 ? 14.606 -0.499 -16.741 1.00 95.38 266 TYR A CA 1
ATOM 2182 C C . TYR A 1 266 ? 15.592 -1.389 -17.490 1.00 95.38 266 TYR A C 1
ATOM 2184 O O . TYR A 1 266 ? 15.308 -1.889 -18.579 1.00 95.38 266 TYR A O 1
ATOM 2192 N N . ARG A 1 267 ? 16.761 -1.591 -16.891 1.00 94.94 267 ARG A N 1
ATOM 2193 C CA . ARG A 1 267 ? 17.745 -2.575 -17.333 1.00 94.94 267 ARG A CA 1
ATOM 2194 C C . ARG A 1 267 ? 18.582 -3.003 -16.140 1.00 94.94 267 ARG A C 1
ATOM 2196 O O . ARG A 1 267 ? 19.154 -2.165 -15.446 1.00 94.94 267 ARG A O 1
ATOM 2203 N N . ASP A 1 268 ? 18.676 -4.309 -15.923 1.00 95.25 268 ASP A N 1
ATOM 2204 C CA . ASP A 1 268 ? 19.388 -4.897 -14.789 1.00 95.25 268 ASP A CA 1
ATOM 2205 C C . ASP A 1 268 ? 18.905 -4.308 -13.454 1.00 95.25 268 ASP A C 1
ATOM 2207 O O . ASP A 1 268 ? 17.778 -4.563 -13.037 1.00 95.25 268 ASP A O 1
ATOM 2211 N N . LYS A 1 269 ? 19.745 -3.512 -12.785 1.00 96.62 269 LYS A N 1
ATOM 2212 C CA . LYS A 1 269 ? 19.423 -2.820 -11.530 1.00 96.62 269 LYS A CA 1
ATOM 2213 C C . LYS A 1 269 ? 19.073 -1.342 -11.713 1.00 96.62 269 LYS A C 1
ATOM 2215 O O . LYS A 1 269 ? 18.814 -0.675 -10.717 1.00 96.62 269 LYS A O 1
ATOM 2220 N N . LYS A 1 270 ? 19.119 -0.813 -12.938 1.00 96.94 270 LYS A N 1
ATOM 2221 C CA . LYS A 1 270 ? 18.890 0.606 -13.225 1.00 96.94 270 LYS A CA 1
ATOM 2222 C C . LYS A 1 270 ? 17.459 0.832 -13.694 1.00 96.94 270 LYS A C 1
ATOM 2224 O O . LYS A 1 270 ? 17.039 0.239 -14.683 1.00 96.94 270 LYS A O 1
ATOM 2229 N N . PHE A 1 271 ? 16.751 1.712 -13.001 1.00 97.88 271 PHE A N 1
ATOM 2230 C CA . PHE A 1 271 ? 15.441 2.236 -13.369 1.00 97.88 271 PHE A CA 1
ATOM 2231 C C . PHE A 1 271 ? 15.593 3.718 -13.707 1.00 97.88 271 PHE A C 1
ATOM 2233 O O . PHE A 1 271 ? 16.236 4.434 -12.945 1.00 97.88 271 PHE A O 1
ATOM 2240 N N . SER A 1 272 ? 15.022 4.188 -14.812 1.00 96.44 272 SER A N 1
ATOM 2241 C CA . SER A 1 272 ? 15.140 5.592 -15.215 1.00 96.44 272 SER A CA 1
ATOM 2242 C C . SER A 1 272 ? 13.788 6.192 -15.565 1.00 96.44 272 SER A C 1
ATOM 2244 O O . SER A 1 272 ? 12.997 5.570 -16.277 1.00 96.44 272 SER A O 1
ATOM 2246 N N . ILE A 1 273 ? 13.559 7.415 -15.092 1.00 95.88 273 ILE A N 1
ATOM 2247 C CA . ILE A 1 273 ? 12.365 8.210 -15.386 1.00 95.88 273 ILE A CA 1
ATOM 2248 C C . ILE A 1 273 ? 12.735 9.245 -16.440 1.00 95.88 273 ILE A C 1
ATOM 2250 O O . ILE A 1 273 ? 13.667 10.023 -16.237 1.00 95.88 273 ILE A O 1
ATOM 2254 N N . GLU A 1 274 ? 12.014 9.250 -17.554 1.00 93.62 274 GLU A N 1
ATOM 2255 C CA . GLU A 1 274 ? 12.139 10.258 -18.597 1.00 93.62 274 GLU A CA 1
ATOM 2256 C C . GLU A 1 274 ? 11.022 11.286 -18.475 1.00 93.62 274 GLU A C 1
ATOM 2258 O O . GLU A 1 274 ? 9.841 10.937 -18.423 1.00 93.62 274 GLU A O 1
ATOM 2263 N N . ILE A 1 275 ? 11.404 12.558 -18.447 1.00 90.62 275 ILE A N 1
ATOM 2264 C CA . ILE A 1 275 ? 10.491 13.687 -18.298 1.00 90.62 275 ILE A CA 1
ATOM 2265 C C . ILE A 1 275 ? 10.697 14.645 -19.459 1.00 90.62 275 ILE A C 1
ATOM 2267 O O . ILE A 1 275 ? 11.831 14.943 -19.853 1.00 90.62 275 ILE A O 1
ATOM 2271 N N . ARG A 1 276 ? 9.585 15.166 -19.976 1.00 78.06 276 ARG A N 1
ATOM 2272 C CA . ARG A 1 276 ? 9.598 16.255 -20.949 1.00 78.06 276 ARG A CA 1
ATOM 2273 C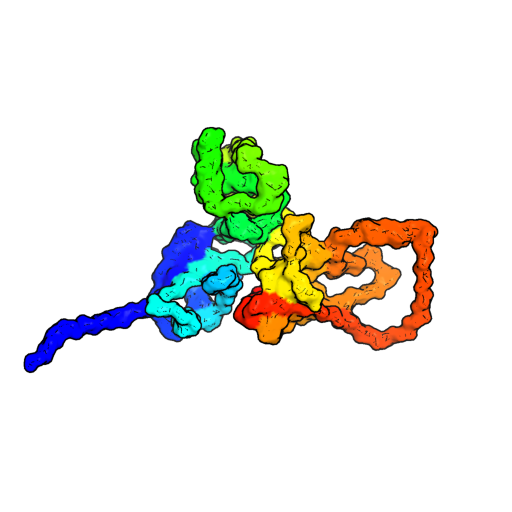 C . ARG A 1 276 ? 9.870 17.571 -20.237 1.00 78.06 276 ARG A C 1
ATOM 2275 O O . ARG A 1 276 ? 9.124 17.932 -19.331 1.00 78.06 276 ARG A O 1
ATOM 2282 N N . GLU A 1 277 ? 10.887 18.319 -20.661 1.00 69.12 277 GLU A N 1
ATOM 2283 C CA . GLU A 1 277 ? 11.075 19.679 -20.149 1.00 69.12 277 GLU A CA 1
ATOM 2284 C C . GLU A 1 277 ? 9.806 20.512 -20.438 1.00 69.12 277 GLU A C 1
ATOM 2286 O O . GLU A 1 277 ? 9.373 20.585 -21.600 1.00 69.12 277 GLU A O 1
ATOM 2291 N N . PRO A 1 278 ? 9.166 21.115 -19.414 1.00 60.19 278 PRO A N 1
ATOM 2292 C CA . PRO A 1 278 ? 8.013 21.971 -19.640 1.00 60.19 278 PRO A CA 1
ATOM 2293 C C . PRO A 1 278 ? 8.452 23.142 -20.519 1.00 60.19 278 PRO A C 1
ATOM 2295 O O . PRO A 1 278 ? 9.462 23.800 -20.256 1.00 60.19 278 PRO A O 1
ATOM 2298 N N . LYS A 1 279 ? 7.708 23.406 -21.600 1.00 54.03 279 LYS A N 1
ATOM 2299 C CA . LYS A 1 279 ? 7.990 24.553 -22.470 1.00 54.03 279 LYS A CA 1
ATOM 2300 C C . LYS A 1 279 ? 7.882 25.823 -21.626 1.00 54.03 279 LYS A C 1
ATOM 2302 O O . LYS A 1 279 ? 6.776 26.207 -21.248 1.00 54.03 279 LYS A O 1
ATOM 2307 N N . LYS A 1 280 ? 9.013 26.488 -21.359 1.00 46.28 280 LYS A N 1
ATOM 2308 C CA . LYS A 1 280 ? 9.037 27.840 -20.784 1.00 46.28 280 LYS A CA 1
ATOM 2309 C C . LYS A 1 280 ? 8.292 28.769 -21.738 1.00 46.28 280 LYS A C 1
ATOM 2311 O O . LYS A 1 280 ? 8.845 29.219 -22.736 1.00 46.28 280 LYS A O 1
ATOM 2316 N N . THR A 1 281 ? 7.018 29.000 -21.463 1.00 37.97 281 THR A N 1
ATOM 2317 C CA . THR A 1 281 ? 6.209 29.969 -22.196 1.00 37.97 281 THR A CA 1
ATOM 2318 C C . THR A 1 281 ? 6.290 31.260 -21.394 1.00 37.97 281 THR A C 1
ATOM 2320 O O . THR A 1 281 ? 5.842 31.288 -20.253 1.00 37.97 281 THR A O 1
ATOM 2323 N N . GLU A 1 282 ? 6.889 32.314 -21.955 1.00 39.59 282 GLU A N 1
ATOM 2324 C CA . GLU A 1 282 ? 7.094 33.631 -21.311 1.00 39.59 282 GLU A CA 1
ATOM 2325 C C . GLU A 1 282 ? 5.781 34.405 -21.022 1.00 39.59 282 GLU A C 1
ATOM 2327 O O . GLU A 1 282 ? 5.791 35.619 -20.861 1.00 39.59 282 GLU A O 1
ATOM 2332 N N . SER A 1 283 ? 4.627 33.737 -20.945 1.00 37.59 283 SER A N 1
ATOM 2333 C CA . SER A 1 283 ? 3.328 34.390 -20.747 1.00 37.59 283 SER A CA 1
ATOM 2334 C C . SER A 1 283 ? 2.333 33.554 -19.940 1.00 37.59 283 SER A C 1
ATOM 2336 O O . SER A 1 283 ? 1.147 33.504 -20.265 1.00 37.59 283 SER A O 1
ATOM 2338 N N . SER A 1 284 ? 2.787 32.857 -18.901 1.00 32.88 284 SER A N 1
ATOM 2339 C CA . SER A 1 284 ? 1.897 32.259 -17.902 1.00 32.88 284 SER A CA 1
ATOM 2340 C C . SER A 1 284 ? 2.657 32.098 -16.590 1.00 32.88 284 SER A C 1
ATOM 2342 O O . SER A 1 284 ? 3.509 31.221 -16.478 1.00 32.88 284 SER A O 1
ATOM 2344 N N . GLU A 1 285 ? 2.314 32.895 -15.581 1.00 37.31 285 GLU A N 1
ATOM 2345 C CA . GLU A 1 285 ? 2.816 32.792 -14.197 1.00 37.31 285 GLU A CA 1
ATOM 2346 C C . GLU A 1 285 ? 2.472 31.448 -13.504 1.00 37.31 285 GLU A C 1
ATOM 2348 O O . GLU A 1 285 ? 2.746 31.276 -12.326 1.00 37.31 285 GLU A O 1
ATOM 2353 N N . ASN A 1 286 ? 1.940 30.457 -14.233 1.00 35.69 286 ASN A N 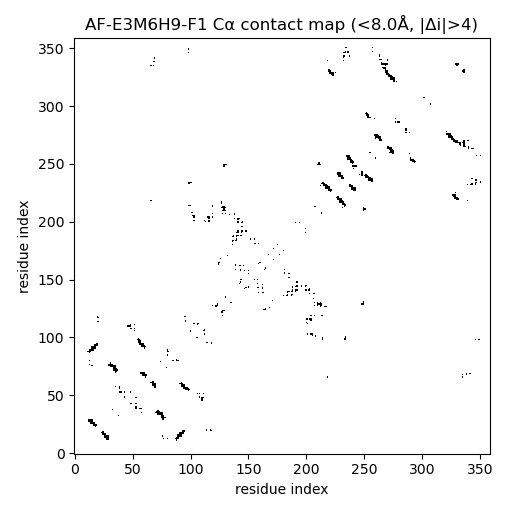1
ATOM 2354 C CA . ASN A 1 286 ? 1.414 29.196 -13.700 1.00 35.69 286 ASN A CA 1
ATOM 2355 C C . ASN A 1 286 ? 2.168 27.931 -14.173 1.00 35.69 286 ASN A C 1
ATOM 2357 O O . ASN A 1 286 ? 1.683 26.827 -13.954 1.00 35.69 286 ASN A O 1
ATOM 2361 N N . VAL A 1 287 ? 3.310 28.048 -14.872 1.00 38.84 287 VAL A N 1
ATOM 2362 C CA . VAL A 1 287 ? 4.016 26.885 -15.482 1.00 38.84 287 VAL A CA 1
ATOM 2363 C C . VAL A 1 287 ? 5.323 26.513 -14.753 1.00 38.84 287 VAL A C 1
ATOM 2365 O O . VAL A 1 287 ? 5.912 25.468 -15.018 1.00 38.84 287 VAL A O 1
ATOM 2368 N N . ALA A 1 288 ? 5.775 27.315 -13.785 1.00 36.91 288 ALA A N 1
ATOM 2369 C CA . ALA A 1 288 ? 6.972 27.007 -12.990 1.00 36.91 288 ALA A CA 1
ATOM 2370 C C . ALA A 1 288 ? 6.778 25.856 -11.970 1.00 36.91 288 ALA A C 1
ATOM 2372 O O . ALA A 1 288 ? 7.753 25.421 -11.365 1.00 36.91 288 ALA A O 1
ATOM 2373 N N . ASP A 1 289 ? 5.558 25.325 -11.834 1.00 41.84 289 ASP A N 1
ATOM 2374 C CA . ASP A 1 289 ? 5.168 24.316 -10.835 1.00 41.84 289 ASP A CA 1
ATOM 2375 C C . ASP A 1 289 ? 5.261 22.850 -11.311 1.00 41.84 289 ASP A C 1
ATOM 2377 O O . ASP A 1 289 ? 4.910 21.930 -10.574 1.00 41.84 289 ASP A O 1
ATOM 2381 N N . ASP A 1 290 ? 5.706 22.566 -12.539 1.00 44.84 290 ASP A N 1
ATOM 2382 C CA . ASP A 1 290 ? 5.548 21.212 -13.105 1.00 44.84 290 ASP A CA 1
ATOM 2383 C C . ASP A 1 290 ? 6.606 20.178 -12.656 1.00 44.84 290 ASP A C 1
ATOM 2385 O O . ASP A 1 290 ? 6.394 18.974 -12.812 1.00 44.84 290 ASP A O 1
ATOM 2389 N N . VAL A 1 291 ? 7.683 20.611 -11.994 1.00 45.94 291 VAL A N 1
ATOM 2390 C CA . VAL A 1 291 ? 8.521 19.764 -11.124 1.00 45.94 291 VAL A CA 1
ATOM 2391 C C . VAL A 1 291 ? 8.647 20.503 -9.801 1.00 45.94 291 VAL A C 1
ATOM 2393 O O . VAL A 1 291 ? 9.507 21.366 -9.645 1.00 45.94 291 VAL A O 1
ATOM 2396 N N . ILE A 1 292 ? 7.761 20.205 -8.853 1.00 48.31 292 ILE A N 1
ATOM 2397 C CA . ILE A 1 292 ? 7.790 20.864 -7.547 1.00 48.31 292 ILE A CA 1
ATOM 2398 C C . ILE A 1 292 ? 9.003 20.322 -6.777 1.00 48.31 292 ILE A C 1
ATOM 2400 O O . ILE A 1 292 ? 8.952 19.257 -6.159 1.00 48.31 292 ILE A O 1
ATOM 2404 N N . LEU A 1 293 ? 10.117 21.052 -6.817 1.00 45.09 293 LEU A N 1
ATOM 2405 C CA . LEU A 1 293 ? 11.115 21.017 -5.754 1.00 45.09 293 LEU A CA 1
ATOM 2406 C C . LEU A 1 293 ? 10.456 21.670 -4.533 1.00 45.09 293 LEU A C 1
ATOM 2408 O O . LEU A 1 293 ? 10.426 22.890 -4.404 1.00 45.09 293 LEU A O 1
ATOM 2412 N N . ILE A 1 294 ? 9.873 20.858 -3.649 1.00 47.62 294 ILE A N 1
ATOM 2413 C CA . ILE A 1 294 ? 8.987 21.314 -2.556 1.00 47.62 294 ILE A CA 1
ATOM 2414 C C . ILE A 1 294 ? 9.696 22.249 -1.537 1.00 47.62 294 ILE A C 1
ATOM 2416 O O . ILE A 1 294 ? 9.036 22.872 -0.709 1.00 47.62 294 ILE A O 1
ATOM 2420 N N . ASN A 1 295 ? 11.020 22.444 -1.628 1.00 37.53 295 ASN A N 1
ATOM 2421 C CA . ASN A 1 295 ? 11.811 23.232 -0.671 1.00 37.53 295 ASN A CA 1
ATOM 2422 C C . ASN A 1 295 ? 12.380 24.581 -1.162 1.00 37.53 295 ASN A C 1
ATOM 2424 O O . ASN A 1 295 ? 13.128 25.210 -0.415 1.00 37.53 295 ASN A O 1
ATOM 2428 N N . ASP A 1 296 ? 11.997 25.104 -2.328 1.00 43.81 296 ASP A N 1
ATOM 2429 C CA . ASP A 1 296 ? 12.615 26.334 -2.868 1.00 43.81 296 ASP A CA 1
ATOM 2430 C C . ASP A 1 296 ? 12.013 27.668 -2.376 1.00 43.81 296 ASP A C 1
ATOM 2432 O O . ASP A 1 296 ? 12.317 28.720 -2.937 1.00 43.81 296 ASP A O 1
ATOM 2436 N N . ARG A 1 297 ? 11.239 27.694 -1.276 1.00 42.28 297 ARG A N 1
ATOM 2437 C CA . ARG A 1 297 ? 10.741 28.970 -0.700 1.00 42.28 297 ARG A CA 1
ATOM 2438 C C . ARG A 1 297 ? 11.867 29.947 -0.322 1.00 42.28 297 ARG A C 1
ATOM 2440 O O . ARG A 1 297 ? 11.690 31.154 -0.436 1.00 42.28 297 ARG A O 1
ATOM 2447 N N . GLN A 1 298 ? 13.039 29.442 0.068 1.00 40.81 298 GLN 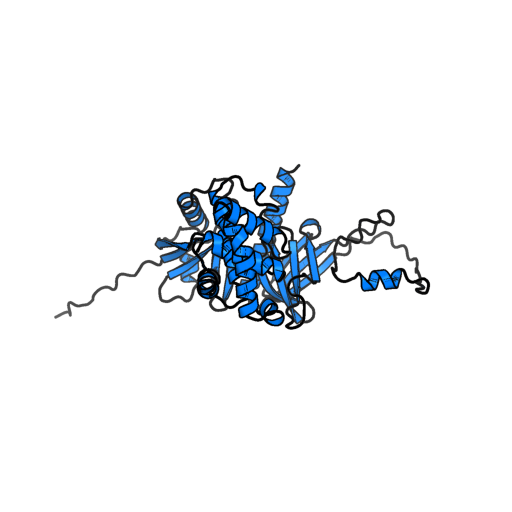A N 1
ATOM 2448 C CA . GLN A 1 298 ? 14.205 30.283 0.384 1.00 40.81 298 GLN A CA 1
ATOM 2449 C C . GLN A 1 298 ? 14.962 30.768 -0.864 1.00 40.81 298 GLN A C 1
ATOM 2451 O O . GLN A 1 298 ? 15.609 31.813 -0.827 1.00 40.81 298 GLN A O 1
ATOM 2456 N N . LEU A 1 299 ? 14.871 30.042 -1.982 1.00 41.41 299 LEU A N 1
ATOM 2457 C CA . LEU A 1 299 ? 15.479 30.441 -3.254 1.00 41.41 299 LEU A CA 1
ATOM 2458 C C . LEU A 1 299 ? 14.616 31.482 -3.972 1.00 41.41 299 LEU A C 1
ATOM 2460 O O . LEU A 1 299 ? 15.159 32.444 -4.511 1.00 41.41 299 LEU A O 1
ATOM 2464 N N . SER A 1 300 ? 13.285 31.359 -3.912 1.00 48.12 300 SER A N 1
ATOM 2465 C CA . SER A 1 300 ? 12.369 32.368 -4.460 1.00 48.12 300 SER A CA 1
ATOM 2466 C C . SER A 1 300 ? 12.541 33.744 -3.808 1.00 48.12 300 SER A C 1
ATOM 2468 O O . SER A 1 300 ? 12.525 34.755 -4.509 1.00 48.12 300 SER A O 1
ATOM 2470 N N . GLU A 1 301 ? 12.796 33.797 -2.496 1.00 47.47 301 GLU A N 1
ATOM 2471 C CA . GLU A 1 301 ? 13.060 35.056 -1.781 1.00 47.47 301 GLU A CA 1
ATOM 2472 C C . GLU A 1 301 ? 14.384 35.709 -2.228 1.00 47.47 301 GLU A C 1
ATOM 2474 O O . GLU A 1 301 ? 14.456 36.932 -2.377 1.00 47.47 301 GLU A O 1
ATOM 2479 N N . ALA A 1 302 ? 15.406 34.907 -2.555 1.00 44.69 302 ALA A N 1
ATOM 2480 C CA . ALA A 1 302 ? 16.701 35.394 -3.038 1.00 44.69 302 ALA A CA 1
ATOM 2481 C C . ALA A 1 302 ? 16.641 35.994 -4.461 1.00 44.69 302 ALA A C 1
ATOM 2483 O O . ALA A 1 302 ? 17.365 36.948 -4.762 1.00 44.69 302 ALA A O 1
ATOM 2484 N N . PHE A 1 303 ? 15.754 35.490 -5.328 1.00 40.06 303 PHE A N 1
ATOM 2485 C CA . PHE A 1 303 ? 15.521 36.058 -6.666 1.00 40.06 303 PHE A CA 1
ATOM 2486 C C . PHE A 1 303 ? 14.686 37.343 -6.638 1.00 40.06 303 PHE A C 1
ATOM 2488 O O . PHE A 1 303 ? 14.849 38.187 -7.515 1.00 40.06 303 PHE A O 1
ATOM 2495 N N . SER A 1 304 ? 13.829 37.515 -5.628 1.00 44.34 304 SER A N 1
ATOM 2496 C CA . SER A 1 304 ? 13.043 38.741 -5.430 1.00 44.34 304 SER A CA 1
ATOM 2497 C C . SER A 1 304 ? 13.810 39.876 -4.741 1.00 44.34 304 SER A C 1
ATOM 2499 O O . SER A 1 304 ? 13.284 40.981 -4.601 1.00 44.34 304 SER A O 1
ATOM 2501 N N . HIS A 1 305 ? 15.048 39.626 -4.302 1.00 42.19 305 HIS A N 1
ATOM 2502 C CA . HIS A 1 305 ? 15.827 40.623 -3.580 1.00 42.19 305 HIS A CA 1
ATOM 2503 C C . HIS A 1 305 ? 16.324 41.725 -4.541 1.00 42.19 305 HIS A C 1
ATOM 2505 O O . HIS A 1 305 ? 16.961 41.414 -5.551 1.00 42.19 305 HIS A O 1
ATOM 2511 N N . PRO A 1 306 ? 16.114 43.022 -4.234 1.00 45.16 306 PRO A N 1
ATOM 2512 C CA . PRO A 1 306 ? 16.423 44.143 -5.137 1.00 45.16 306 PRO A CA 1
ATOM 2513 C C . PRO A 1 306 ? 17.914 44.319 -5.487 1.00 45.16 306 PRO A C 1
ATOM 2515 O O . PRO A 1 306 ? 18.261 45.162 -6.310 1.00 45.16 306 PRO A O 1
ATOM 2518 N N . THR A 1 307 ? 18.807 43.536 -4.880 1.00 46.16 307 THR A N 1
ATOM 2519 C CA . THR A 1 307 ? 20.257 43.526 -5.136 1.00 46.16 307 THR A CA 1
ATOM 2520 C C . THR A 1 307 ? 20.715 42.404 -6.074 1.00 46.16 307 THR A C 1
ATOM 2522 O O . THR A 1 307 ? 21.891 42.364 -6.438 1.00 46.16 307 THR A O 1
ATOM 2525 N N . THR A 1 308 ? 19.822 41.511 -6.506 1.00 45.34 308 THR A N 1
ATOM 2526 C CA . THR A 1 308 ? 20.169 40.376 -7.371 1.00 45.34 308 THR A CA 1
ATOM 2527 C C . THR A 1 308 ? 20.205 40.810 -8.842 1.00 45.34 308 THR A C 1
ATOM 2529 O O . THR A 1 308 ? 19.176 40.911 -9.504 1.00 45.34 308 THR A O 1
ATOM 2532 N N . GLN A 1 309 ? 21.400 41.077 -9.383 1.00 39.84 309 GLN A N 1
ATOM 2533 C CA . GLN A 1 309 ? 21.580 41.358 -10.814 1.00 39.84 309 GLN A CA 1
ATOM 2534 C C . GLN A 1 309 ? 21.731 40.056 -11.613 1.00 39.84 309 GLN A C 1
ATOM 2536 O O . GLN A 1 309 ? 22.742 39.364 -11.503 1.00 39.84 309 GLN A O 1
ATOM 2541 N N . VAL A 1 310 ? 20.745 39.737 -12.455 1.00 35.12 310 VAL A N 1
ATOM 2542 C CA . VAL A 1 310 ? 20.808 38.626 -13.419 1.00 35.12 310 VAL A CA 1
ATOM 2543 C C . VAL A 1 310 ? 21.129 39.150 -14.822 1.00 35.12 310 VAL A C 1
ATOM 2545 O O . VAL A 1 310 ? 20.397 39.965 -15.381 1.00 35.12 310 VAL A O 1
ATOM 2548 N N . SER A 1 311 ? 22.234 38.688 -15.415 1.00 32.44 311 SER A N 1
ATOM 2549 C CA . SER A 1 311 ? 22.597 39.023 -16.795 1.00 32.44 311 SER A CA 1
ATOM 2550 C C . SER A 1 311 ? 21.880 38.092 -17.783 1.00 32.44 311 SER A C 1
ATOM 2552 O O . SER A 1 311 ? 22.210 36.918 -17.948 1.00 32.44 311 SER A O 1
ATOM 2554 N N . CYS A 1 312 ? 20.866 38.613 -18.475 1.00 33.59 312 CYS A N 1
ATOM 2555 C CA . CYS A 1 312 ? 20.154 37.873 -19.519 1.00 33.59 312 CYS A CA 1
ATOM 2556 C C . CYS A 1 312 ? 20.935 37.910 -20.844 1.00 33.59 312 CYS A C 1
ATOM 2558 O O . CYS A 1 312 ? 20.756 38.802 -21.675 1.00 33.59 312 CYS A O 1
ATOM 2560 N N . GLY A 1 313 ? 21.802 36.921 -21.068 1.00 28.72 313 GLY A N 1
ATOM 2561 C CA . GLY A 1 313 ? 22.448 36.694 -22.362 1.00 28.72 313 GLY A CA 1
ATOM 2562 C C . GLY A 1 313 ? 21.471 36.131 -23.401 1.00 28.72 313 GLY A C 1
ATOM 2563 O O . GLY A 1 313 ? 21.171 34.939 -23.402 1.00 28.72 313 GLY A O 1
ATOM 2564 N N . ARG A 1 314 ? 20.991 36.972 -24.327 1.00 40.31 314 ARG A N 1
ATOM 2565 C CA . ARG A 1 314 ? 20.207 36.547 -25.501 1.00 40.31 314 ARG A CA 1
ATOM 2566 C C . ARG A 1 314 ? 21.081 35.752 -26.480 1.00 40.31 314 ARG A C 1
ATOM 2568 O O . ARG A 1 314 ? 21.900 36.330 -27.188 1.00 40.31 314 ARG A O 1
ATOM 2575 N N . ARG A 1 315 ? 20.816 34.452 -26.632 1.00 32.75 315 ARG A N 1
ATOM 2576 C CA . ARG A 1 315 ? 21.058 33.727 -27.893 1.00 32.75 315 ARG A CA 1
ATOM 2577 C C . ARG A 1 315 ? 19.804 32.955 -28.287 1.00 32.75 315 ARG A C 1
ATOM 2579 O O . ARG A 1 315 ? 19.463 31.945 -27.684 1.00 32.75 315 ARG A O 1
ATOM 2586 N N . ARG A 1 316 ? 19.124 33.463 -29.320 1.00 37.22 316 ARG A N 1
ATOM 2587 C CA . ARG A 1 316 ? 18.058 32.767 -30.046 1.00 37.22 316 ARG A CA 1
ATOM 2588 C C . ARG A 1 316 ? 18.679 31.613 -30.838 1.00 37.22 316 ARG A C 1
ATOM 2590 O O . ARG A 1 316 ? 19.503 31.856 -31.713 1.00 37.22 316 ARG A O 1
ATOM 2597 N N . SER A 1 317 ? 18.256 30.384 -30.560 1.00 34.69 317 SER A N 1
ATOM 2598 C CA . SER A 1 317 ? 18.382 29.248 -31.478 1.00 34.69 317 SER A CA 1
ATOM 2599 C C . SER A 1 317 ? 17.021 28.568 -31.545 1.00 34.69 317 SER A C 1
ATOM 2601 O O . SER A 1 317 ? 16.563 27.970 -30.574 1.00 34.69 317 SER A O 1
ATOM 2603 N N . ASN A 1 318 ? 16.344 28.742 -32.676 1.00 41.50 318 ASN A N 1
ATOM 2604 C CA . ASN A 1 318 ? 14.938 28.406 -32.880 1.00 41.50 318 ASN A CA 1
ATOM 2605 C C . ASN A 1 318 ? 14.746 26.942 -33.324 1.00 41.50 318 ASN A C 1
ATOM 2607 O O . ASN A 1 318 ? 13.949 26.666 -34.211 1.00 41.50 318 ASN A O 1
ATOM 2611 N N . ASN A 1 319 ? 15.527 26.015 -32.758 1.00 44.53 319 ASN A N 1
ATOM 2612 C CA . ASN A 1 319 ? 15.503 24.600 -33.144 1.00 44.53 319 ASN A CA 1
ATOM 2613 C C . ASN A 1 319 ? 15.876 23.666 -31.978 1.00 44.53 319 ASN A C 1
ATOM 2615 O O . ASN A 1 319 ? 16.682 22.749 -32.121 1.00 44.53 319 ASN A O 1
ATOM 2619 N N . GLN A 1 320 ? 15.335 23.921 -30.786 1.00 51.00 320 GLN A N 1
ATOM 2620 C CA . GLN A 1 320 ? 15.520 23.014 -29.656 1.00 51.00 320 GLN A CA 1
ATOM 2621 C C . GLN A 1 320 ? 14.378 21.998 -29.653 1.00 51.00 320 GLN A C 1
ATOM 2623 O O . GLN A 1 320 ? 13.243 22.322 -29.306 1.00 51.00 320 GLN A O 1
ATOM 2628 N N . GLN A 1 321 ? 14.688 20.760 -30.055 1.00 50.38 321 GLN A N 1
ATOM 2629 C CA . GLN A 1 321 ? 13.919 19.603 -29.598 1.00 50.38 321 GLN A CA 1
ATOM 2630 C C . GLN A 1 321 ? 13.731 19.733 -28.076 1.00 50.38 321 GLN A C 1
ATOM 2632 O O . GLN A 1 321 ? 14.668 20.185 -27.406 1.00 50.38 321 GLN A O 1
ATOM 2637 N N . PRO A 1 322 ? 12.543 19.408 -27.530 1.00 57.19 322 PRO A N 1
ATOM 2638 C CA . PRO A 1 322 ? 12.313 19.507 -26.092 1.00 57.19 322 PRO A CA 1
ATOM 2639 C C . PRO A 1 322 ? 13.424 18.744 -25.369 1.00 57.19 322 PRO A C 1
ATOM 2641 O O . PRO A 1 322 ? 13.703 17.599 -25.733 1.00 57.19 322 PRO A O 1
ATOM 2644 N N . ARG A 1 323 ? 14.110 19.381 -24.407 1.00 67.38 323 ARG A N 1
ATOM 2645 C CA . ARG A 1 323 ? 15.164 18.677 -23.678 1.00 67.38 323 ARG A CA 1
ATOM 2646 C C . ARG A 1 323 ? 14.509 17.546 -22.905 1.00 67.38 323 ARG A C 1
ATOM 2648 O O . ARG A 1 323 ? 13.539 17.737 -22.174 1.00 67.38 323 ARG A O 1
ATOM 2655 N N . VAL A 1 324 ? 15.040 16.358 -23.117 1.00 77.19 324 VAL A N 1
ATOM 2656 C CA . VAL A 1 324 ? 14.628 15.162 -22.405 1.00 77.19 324 VAL A CA 1
ATOM 2657 C C . VAL A 1 324 ? 15.468 15.091 -21.137 1.00 77.19 324 VAL A C 1
ATOM 2659 O O . VAL A 1 324 ? 16.698 15.102 -21.213 1.00 77.19 324 VAL A O 1
ATOM 2662 N N . LEU A 1 325 ? 14.816 15.061 -19.976 1.00 87.81 325 LEU A N 1
ATOM 2663 C CA . LEU A 1 325 ? 15.483 14.885 -18.688 1.00 87.81 325 LEU A CA 1
ATOM 2664 C C . LEU A 1 325 ? 15.360 13.423 -18.270 1.00 87.81 325 LEU A C 1
ATOM 2666 O O . LEU A 1 325 ? 14.255 12.886 -18.216 1.00 87.81 325 LEU A O 1
ATOM 2670 N N . LEU A 1 326 ? 16.492 12.787 -17.976 1.00 90.88 326 LEU A N 1
ATOM 2671 C CA . LEU A 1 326 ? 16.553 11.390 -17.561 1.00 90.88 326 LEU A CA 1
ATOM 2672 C C . LEU A 1 326 ? 17.057 11.306 -16.122 1.00 90.88 326 LEU A C 1
ATOM 2674 O O . LEU A 1 326 ? 18.172 11.729 -15.836 1.00 90.88 326 LEU A O 1
ATOM 2678 N N . PHE A 1 327 ? 16.256 10.720 -15.236 1.00 93.38 327 PHE A N 1
ATOM 2679 C CA . PHE A 1 327 ? 16.578 10.565 -13.818 1.00 93.38 327 PHE A CA 1
ATOM 2680 C C . PHE A 1 327 ? 16.823 9.085 -13.493 1.00 93.38 327 PHE A C 1
ATOM 2682 O O . PHE A 1 327 ? 15.854 8.320 -13.426 1.00 93.38 327 PHE A O 1
ATOM 2689 N N . PRO A 1 328 ? 18.087 8.648 -13.334 1.00 95.38 328 PRO A N 1
ATOM 2690 C CA . PRO A 1 328 ? 18.417 7.256 -13.059 1.00 95.38 328 PRO A CA 1
ATOM 2691 C C . PRO A 1 328 ? 18.402 6.927 -11.558 1.00 95.38 328 PRO A C 1
ATOM 2693 O O . PRO A 1 328 ? 18.860 7.696 -10.713 1.00 95.38 328 PRO A O 1
ATOM 2696 N N . PHE A 1 329 ? 17.955 5.714 -11.244 1.00 97.00 329 PHE A N 1
ATOM 2697 C CA . PHE A 1 329 ? 17.932 5.118 -9.913 1.00 97.00 329 PHE A CA 1
ATOM 2698 C C . PHE A 1 329 ? 18.497 3.698 -9.961 1.00 97.00 329 PHE A C 1
ATOM 2700 O O . PHE A 1 329 ? 18.235 2.942 -10.898 1.00 97.00 329 PHE A O 1
ATOM 2707 N N . THR A 1 330 ? 19.243 3.306 -8.931 1.00 97.69 330 THR A N 1
ATOM 2708 C CA . THR A 1 330 ? 19.785 1.948 -8.796 1.00 97.69 330 THR A CA 1
ATOM 2709 C C . THR A 1 330 ? 19.061 1.193 -7.685 1.00 97.69 330 THR A C 1
ATOM 2711 O O . THR A 1 330 ? 19.117 1.581 -6.520 1.00 97.69 330 THR A O 1
ATOM 2714 N N . CYS A 1 331 ? 18.394 0.096 -8.036 1.00 96.88 331 CYS A N 1
ATOM 2715 C CA . CYS A 1 331 ? 17.699 -0.791 -7.105 1.00 96.88 331 CYS A CA 1
ATOM 2716 C C . CYS A 1 331 ? 18.648 -1.843 -6.505 1.00 96.88 331 CYS A C 1
ATOM 2718 O O . CYS A 1 331 ? 19.678 -2.187 -7.089 1.00 96.88 331 CYS A O 1
ATOM 2720 N N . ALA A 1 332 ? 18.267 -2.429 -5.366 1.00 94.44 332 ALA A N 1
ATOM 2721 C CA . ALA A 1 332 ? 19.074 -3.443 -4.679 1.00 94.44 332 ALA A CA 1
ATOM 2722 C C . ALA A 1 332 ? 19.353 -4.691 -5.548 1.00 94.44 332 ALA A C 1
ATOM 2724 O O . ALA A 1 332 ? 20.495 -5.162 -5.661 1.00 94.44 332 ALA A O 1
ATOM 2725 N N . THR A 1 333 ? 18.313 -5.211 -6.207 1.00 94.81 333 THR A N 1
ATOM 2726 C CA . THR A 1 333 ? 18.374 -6.406 -7.060 1.00 94.81 333 THR A CA 1
ATOM 2727 C C . THR A 1 333 ? 17.668 -6.168 -8.400 1.00 94.81 333 THR A C 1
ATOM 2729 O O . THR A 1 333 ? 16.811 -5.282 -8.491 1.00 94.81 333 THR A O 1
ATOM 2732 N N . PRO A 1 334 ? 17.972 -6.961 -9.448 1.00 94.88 334 PRO A N 1
ATOM 2733 C CA . PRO A 1 334 ? 17.257 -6.858 -10.719 1.00 94.88 334 PRO A CA 1
ATOM 2734 C C . PRO A 1 334 ? 15.763 -7.174 -10.586 1.00 94.88 334 PRO A C 1
ATOM 2736 O O . PRO A 1 334 ? 14.936 -6.577 -11.270 1.00 94.88 334 PRO A O 1
ATOM 2739 N N . LEU A 1 335 ? 15.397 -8.068 -9.659 1.00 92.88 335 LEU A N 1
ATOM 2740 C CA . LEU A 1 335 ? 14.000 -8.401 -9.380 1.00 92.88 335 LEU A CA 1
ATOM 2741 C C . LEU A 1 335 ? 13.242 -7.213 -8.765 1.00 92.88 335 LEU A C 1
ATOM 2743 O O . LEU A 1 335 ? 12.121 -6.919 -9.183 1.00 92.88 335 LEU A O 1
ATOM 2747 N N . VAL A 1 336 ? 13.862 -6.489 -7.823 1.00 95.38 336 VAL A N 1
ATOM 2748 C CA . VAL A 1 336 ? 13.300 -5.240 -7.278 1.00 95.38 336 VAL A CA 1
ATOM 2749 C C . VAL A 1 336 ? 13.164 -4.192 -8.380 1.00 95.38 336 VAL A C 1
ATOM 2751 O O . VAL A 1 336 ? 12.110 -3.579 -8.495 1.00 95.38 336 VAL A O 1
ATOM 2754 N N . CYS A 1 337 ? 14.174 -4.035 -9.242 1.00 96.69 337 CYS A N 1
ATOM 2755 C CA . CYS A 1 337 ? 14.123 -3.086 -10.358 1.00 96.69 337 CYS A CA 1
ATOM 2756 C C . CYS A 1 337 ? 12.971 -3.386 -11.328 1.00 96.69 337 CYS A C 1
ATOM 2758 O O . CYS A 1 337 ? 12.177 -2.503 -11.656 1.00 96.69 337 CYS A O 1
ATOM 2760 N N . ARG A 1 338 ? 12.811 -4.659 -11.710 1.00 95.31 338 ARG A N 1
ATOM 2761 C CA . ARG A 1 338 ? 11.669 -5.116 -12.510 1.00 95.31 338 ARG A CA 1
ATOM 2762 C C . ARG A 1 338 ? 10.344 -4.818 -11.808 1.00 95.31 338 ARG A C 1
ATOM 2764 O O . ARG A 1 338 ? 9.405 -4.370 -12.452 1.00 95.31 338 ARG A O 1
ATOM 2771 N N . THR A 1 339 ? 10.265 -5.042 -10.498 1.00 95.50 339 THR A N 1
ATOM 2772 C CA . THR A 1 339 ? 9.054 -4.775 -9.703 1.00 95.50 339 THR A CA 1
ATOM 2773 C C . THR A 1 339 ? 8.700 -3.294 -9.687 1.00 95.50 339 THR A C 1
ATOM 2775 O O . THR A 1 339 ? 7.548 -2.945 -9.932 1.00 95.50 339 THR A O 1
ATOM 2778 N N . VAL A 1 340 ? 9.680 -2.427 -9.436 1.00 96.94 340 VAL A N 1
ATOM 2779 C CA . VAL A 1 340 ? 9.549 -0.965 -9.489 1.00 96.94 340 VAL A CA 1
ATOM 2780 C C . VAL A 1 340 ? 8.993 -0.535 -10.843 1.00 96.94 340 VAL A C 1
ATOM 2782 O O . VAL A 1 340 ? 7.970 0.144 -10.907 1.00 96.94 340 VAL A O 1
ATOM 2785 N N . TRP A 1 341 ? 9.600 -1.011 -11.931 1.00 96.88 341 TRP A N 1
ATOM 2786 C CA . TRP A 1 341 ? 9.160 -0.679 -13.281 1.00 96.88 341 TRP A CA 1
ATOM 2787 C C . TRP A 1 341 ? 7.741 -1.183 -13.578 1.00 96.88 341 TRP A C 1
ATOM 2789 O O . TRP A 1 341 ? 6.898 -0.402 -14.012 1.00 96.88 341 TRP A O 1
ATOM 2799 N N . MET A 1 342 ? 7.430 -2.448 -13.271 1.00 94.94 342 MET A N 1
ATOM 2800 C CA . MET A 1 342 ? 6.081 -3.007 -13.456 1.00 94.94 342 MET A CA 1
ATOM 2801 C C . MET A 1 342 ? 5.025 -2.255 -12.634 1.00 94.94 342 MET A C 1
ATOM 2803 O O . MET A 1 342 ? 3.898 -2.072 -13.095 1.00 94.94 342 MET A O 1
ATOM 2807 N N . SER A 1 343 ? 5.381 -1.805 -11.428 1.00 95.88 343 SER A N 1
ATOM 2808 C CA . SER A 1 343 ? 4.499 -0.999 -10.576 1.00 95.88 343 SER A CA 1
ATOM 2809 C C . SER A 1 343 ? 4.208 0.345 -11.225 1.00 95.88 343 SER A C 1
ATOM 2811 O O . SER A 1 343 ? 3.045 0.711 -11.365 1.00 95.88 343 SER A O 1
ATOM 2813 N N . ALA A 1 344 ? 5.250 1.048 -11.671 1.00 97.12 344 ALA A N 1
ATOM 2814 C CA . ALA A 1 344 ? 5.116 2.360 -12.288 1.00 97.12 344 ALA A CA 1
ATOM 2815 C C . ALA A 1 344 ? 4.324 2.306 -13.603 1.00 97.12 344 ALA A C 1
ATOM 2817 O O . ALA A 1 344 ? 3.424 3.115 -13.805 1.00 97.12 344 ALA A O 1
ATOM 2818 N N . ILE A 1 345 ? 4.584 1.309 -14.458 1.00 96.00 345 ILE A N 1
ATOM 2819 C CA . ILE A 1 345 ? 3.821 1.103 -15.698 1.00 96.00 345 ILE A CA 1
ATOM 2820 C C . ILE A 1 345 ? 2.342 0.853 -15.403 1.00 96.00 345 ILE A C 1
ATOM 2822 O O . ILE A 1 345 ? 1.482 1.432 -16.061 1.00 96.00 345 ILE A O 1
ATOM 2826 N N . ALA A 1 346 ? 2.031 0.011 -14.417 1.00 95.19 346 ALA A N 1
ATOM 2827 C CA . ALA A 1 346 ? 0.646 -0.286 -14.076 1.00 95.19 346 ALA A CA 1
ATOM 2828 C C . ALA A 1 346 ? -0.094 0.933 -13.513 1.00 95.19 346 ALA A C 1
ATOM 2830 O O . ALA A 1 346 ? -1.213 1.197 -13.937 1.00 95.19 346 ALA A O 1
ATOM 2831 N N . GLN A 1 347 ? 0.530 1.693 -12.605 1.00 96.50 347 GLN A N 1
ATOM 2832 C CA . GLN A 1 347 ? -0.059 2.928 -12.073 1.00 96.50 347 GLN A CA 1
ATOM 2833 C C . GLN A 1 347 ? -0.279 3.970 -13.174 1.00 96.50 347 GLN A C 1
ATOM 2835 O O . GLN A 1 347 ? -1.342 4.581 -13.235 1.00 96.50 347 GLN A O 1
ATOM 2840 N N . HIS A 1 348 ? 0.689 4.138 -14.080 1.00 95.56 348 HIS A N 1
ATOM 2841 C CA . HIS A 1 348 ? 0.553 5.081 -15.186 1.00 95.56 348 HIS A CA 1
ATOM 2842 C C . HIS A 1 348 ? -0.574 4.672 -16.148 1.00 95.56 348 HIS A C 1
ATOM 2844 O O . HIS A 1 348 ? -1.380 5.515 -16.532 1.00 95.56 348 HIS A O 1
ATOM 2850 N N . ARG A 1 349 ? -0.687 3.381 -16.498 1.00 93.88 349 ARG A N 1
ATOM 2851 C CA . ARG A 1 349 ? -1.804 2.872 -17.318 1.00 93.88 349 ARG A CA 1
ATOM 2852 C C . ARG A 1 349 ? -3.152 3.145 -16.662 1.00 93.88 349 ARG A C 1
ATOM 2854 O O . ARG A 1 349 ? -4.016 3.741 -17.293 1.00 93.88 349 ARG A O 1
ATOM 2861 N N . PHE A 1 350 ? -3.279 2.813 -15.381 1.00 93.00 350 PHE A N 1
ATOM 2862 C CA . PHE A 1 350 ? -4.494 3.069 -14.615 1.00 93.00 350 PHE A CA 1
ATOM 2863 C C . PHE A 1 350 ? -4.854 4.566 -14.568 1.00 93.00 350 PHE A C 1
ATOM 2865 O O . PHE A 1 350 ? -6.014 4.946 -14.725 1.00 93.00 350 PHE A O 1
ATOM 2872 N N . PHE A 1 351 ? -3.857 5.445 -14.422 1.00 93.12 351 PHE A N 1
ATOM 2873 C CA . PHE A 1 351 ? -4.048 6.895 -14.508 1.00 93.12 351 PHE A CA 1
ATOM 2874 C C . PHE A 1 351 ? -4.583 7.341 -15.881 1.00 93.12 351 PHE A C 1
ATOM 2876 O O . PHE A 1 351 ? -5.495 8.170 -15.942 1.00 93.12 351 PHE A O 1
ATOM 2883 N N . LEU A 1 352 ? -4.041 6.799 -16.977 1.00 92.25 352 LEU A N 1
ATOM 2884 C CA . LEU A 1 352 ? -4.486 7.123 -18.336 1.00 92.25 352 LEU A CA 1
ATOM 2885 C C . LEU A 1 352 ? -5.924 6.653 -18.587 1.00 92.25 352 LEU A C 1
ATOM 2887 O O . LEU A 1 352 ? -6.735 7.448 -19.059 1.00 92.25 352 LEU A O 1
ATOM 2891 N N . GLU A 1 353 ? -6.263 5.427 -18.186 1.00 90.12 353 GLU A N 1
ATOM 2892 C CA . GLU A 1 353 ? -7.616 4.865 -18.298 1.00 90.12 353 GLU A CA 1
ATOM 2893 C C . GLU A 1 353 ? -8.649 5.731 -17.555 1.00 90.12 353 GLU A C 1
ATOM 2895 O O . GLU A 1 353 ? -9.680 6.109 -18.114 1.00 90.12 353 GLU A O 1
ATOM 2900 N N . ARG A 1 354 ? -8.353 6.157 -16.317 1.00 85.75 354 ARG A N 1
ATOM 2901 C CA . ARG A 1 354 ? -9.245 7.063 -15.564 1.00 85.75 354 ARG A CA 1
ATOM 2902 C C . ARG A 1 354 ? -9.365 8.446 -16.192 1.00 85.75 354 ARG A C 1
ATOM 2904 O O . ARG A 1 354 ? -10.415 9.077 -16.082 1.00 85.75 354 ARG A O 1
ATOM 2911 N N . LYS A 1 355 ? -8.300 8.951 -16.817 1.00 84.38 355 LYS A N 1
ATOM 2912 C CA . LYS A 1 355 ? -8.329 10.239 -17.518 1.00 84.38 355 LYS A CA 1
ATOM 2913 C C . LYS A 1 355 ? -9.211 10.175 -18.763 1.00 84.38 355 LYS A C 1
ATOM 2915 O O . LYS A 1 355 ? -9.851 11.172 -19.082 1.00 84.38 355 LYS A O 1
ATOM 2920 N N . GLU A 1 356 ? -9.242 9.039 -19.453 1.00 82.06 356 GLU A N 1
ATOM 2921 C CA . GLU A 1 356 ? -10.133 8.813 -20.593 1.00 82.06 356 GLU A CA 1
ATOM 2922 C C . GLU A 1 356 ? -11.595 8.705 -20.161 1.00 82.06 356 GLU A C 1
ATOM 2924 O O . GLU A 1 356 ? -12.436 9.340 -20.781 1.00 82.06 356 GLU A O 1
ATOM 2929 N N . LEU A 1 357 ? -11.889 8.022 -19.049 1.00 78.06 357 LEU A N 1
ATOM 2930 C CA . LEU A 1 357 ? -13.251 7.921 -18.498 1.00 78.06 357 LEU A CA 1
ATOM 2931 C C . LEU A 1 357 ? -13.843 9.261 -18.018 1.00 78.06 357 LEU A C 1
ATOM 2933 O O . LEU A 1 357 ? -15.057 9.375 -17.878 1.00 78.06 357 LEU A O 1
ATOM 2937 N N . LYS A 1 358 ? -12.996 10.255 -17.711 1.00 72.31 358 LYS A N 1
ATOM 2938 C CA . LYS A 1 358 ? -13.406 11.603 -17.269 1.00 72.31 358 LYS A CA 1
ATOM 2939 C C . LYS A 1 358 ? -13.585 12.601 -18.429 1.00 72.31 358 LYS A C 1
ATOM 2941 O O . LYS A 1 358 ? -13.948 13.747 -18.161 1.00 72.31 358 LYS A O 1
ATOM 2946 N N . LYS A 1 359 ? -13.280 12.211 -19.671 1.00 58.09 359 LYS A N 1
ATOM 2947 C CA . LYS A 1 359 ? -13.560 12.999 -20.883 1.00 58.09 359 LYS A CA 1
ATOM 2948 C C . LYS A 1 359 ? -14.914 12.614 -21.451 1.00 58.09 359 LYS A C 1
ATOM 2950 O O . LYS A 1 359 ? -15.571 13.535 -21.982 1.00 58.09 359 LYS A O 1
#

Sequence (359 aa):
MGDPNRTVSASRRPKAIVRLLDFQQIEIVLHSRLSVEDVLRLVSEKLELSFSDSQYFCLGFTDNLNHFHWLDGSVILYDLVASTSNPKGTLTLSHHVRFFVDTIYEVQCASTAKLFFFDIHNQLTRHELLVASEDYFELVAILVSVFVPDCQEHTIAEAISRVMPLSHPPYILLKTDQSDVEKKVFEKFRYYRRLPVGTGMISFIKLAEKSESYGYRMYEALNENNDKCILSIGYKGIYIYRRSRHQNLITPYLAYPWRVIDNLYYRDKKFSIEIREPKKTESSENVADDVILINDRQLSEAFSHPTTQVSCGRRRSNNQQPRVLLFPFTCATPLVCRTVWMSAIAQHRFFLERKELKK

Secondary structure (DSSP, 8-state):
---S----------EEEEEPTTS-EEEEE--TT-BHHHHHHHHHHHTT--TTTGGGEEEEEE-TTS-EEEPPTT-BHHHHHHHS--TT-EEEEEEEE-S--SSGGG---HHHHHHHHHHHHHHHHTT-S---HHHHHHHHHHHHHHH-TT--GGGHHHHHHHH--SPPPHHHHTTS-HHHHHHHHHHHHHHHTTS-HHHHHHHHHHHHTTSTTTTEEEEEEE-TT--EEEEEEESSEEEEEE--TTS-TTS-SEEEEGGGEEEEEEETTEEEEEEEPP---TT-TTSTTSS--TTTHHHHHHHSSTT----------S--PPPEEEEEEEESSHHHHHHHHHHHHHHHHHHHHHHHHT-

Organism: Caenorhabditis remanei (NCBI:txid31234)

InterPro domains:
  IPR000299 FERM domain [PS50057] (14-355)
  IPR011993 PH-like domain superfamily [G3DSA:2.30.29.30] (214-352)
  IPR014352 FERM/acyl-CoA-binding protein superfamily [G3DSA:1.20.80.10] (99-211)
  IPR018979 FERM, N-terminal [PF09379] (18-73)
  IPR018980 FERM, C-terminal PH-like domain [PF09380] (223-358)
  IPR018980 FERM, C-terminal PH-like domain [SM01196] (223-359)
  IPR019748 FERM central domain [PF00373] (104-219)
  IPR019749 Band 4.1 domain [SM00295] (11-219)
  IPR029071 Ubiquitin-like domain superfamily [SSF54236] (16-101)
  IPR035963 FERM superfamily, second domain [SSF47031] (97-214)
  IPR047176 FERM domain-containing protein 4A/B [PTHR46079] (6-359)